Protein AF-A0A7X2PA00-F1 (afdb_monomer_lite)

InterPro domains:
  IPR043743 Family of unknown function DUF5688 [PF18941] (19-235)

Foldseek 3Di:
DQACQQPDPPPDPDDDDDPDDPPWPDVLVVVLVCLLVVNDDPVCLVVSLVVQLLQKAKWKAFCPNCVVVPVFFLWDDDARIIIFIWGWDDTDPGIDIDGHTCSSCVSSVHHSVRSLVSNLVSNCVNWNKDKAAVQVVVCVVVVPPPDGDPDQKIKIFTPVLQQGVSCVSRPCSLVVNCVVSVFKWKWADLWSRIIIIGDPPVPDQQVVSLVVSQVCCVPPNDSNGHHDSWMWIAGNVVRDIGTSVVVVVVVVVVVVVVVVVVVVVVVVVVVVVVVVVVVVPPDDDDD

Structure (mmCIF, N/CA/C/O backbone):
data_AF-A0A7X2PA00-F1
#
_entry.id   AF-A0A7X2PA00-F1
#
loop_
_atom_site.group_PDB
_atom_site.id
_atom_site.type_symbol
_atom_site.label_atom_id
_atom_site.label_alt_id
_atom_site.label_comp_id
_atom_site.label_asym_id
_atom_site.label_entity_id
_atom_site.label_seq_id
_atom_site.pdbx_PDB_ins_code
_atom_site.Cartn_x
_atom_site.Cartn_y
_atom_site.Cartn_z
_atom_site.occupancy
_atom_site.B_iso_or_equiv
_atom_site.auth_seq_id
_atom_site.auth_comp_id
_atom_site.auth_asym_id
_atom_site.auth_atom_id
_atom_site.pdbx_PDB_model_num
ATOM 1 N N . MET A 1 1 ? -15.717 11.787 -15.023 1.00 32.88 1 MET A N 1
ATOM 2 C CA . MET A 1 1 ? -14.560 12.499 -14.442 1.00 32.88 1 MET A CA 1
ATOM 3 C C . MET A 1 1 ? -13.357 11.603 -14.679 1.00 32.88 1 MET A C 1
ATOM 5 O O . MET A 1 1 ? -13.458 10.419 -14.410 1.00 32.88 1 MET A O 1
ATOM 9 N N . SER A 1 2 ? -12.325 12.093 -15.363 1.00 27.42 2 SER A N 1
ATOM 10 C CA . SER A 1 2 ? -11.179 11.286 -15.802 1.00 27.42 2 SER A CA 1
ATOM 11 C C . SER A 1 2 ? -10.179 11.122 -14.653 1.00 27.42 2 SER A C 1
ATOM 13 O O . SER A 1 2 ? -9.516 12.100 -14.313 1.00 27.42 2 SER A O 1
ATOM 15 N N . ASN A 1 3 ? -10.084 9.923 -14.069 1.00 34.34 3 ASN A N 1
ATOM 16 C CA . ASN A 1 3 ? -9.198 9.647 -12.934 1.00 34.34 3 ASN A CA 1
ATOM 17 C C . ASN A 1 3 ? -7.719 9.566 -13.356 1.00 34.34 3 ASN A C 1
ATOM 19 O O . ASN A 1 3 ? -7.334 8.873 -14.308 1.00 34.34 3 ASN A O 1
ATOM 23 N N . SER A 1 4 ? -6.906 10.311 -12.614 1.00 39.69 4 SER A N 1
ATOM 24 C CA . SER A 1 4 ? -5.464 10.540 -12.745 1.00 39.69 4 SER A CA 1
ATOM 25 C C . SER A 1 4 ? -4.580 9.366 -12.302 1.00 39.69 4 SER A C 1
ATOM 27 O O . SER A 1 4 ? -3.379 9.412 -12.546 1.00 39.69 4 SER A O 1
ATOM 29 N N . ASP A 1 5 ? -5.142 8.292 -11.745 1.00 44.56 5 ASP A N 1
ATOM 30 C CA . ASP A 1 5 ? -4.406 7.339 -10.887 1.00 44.56 5 ASP A CA 1
ATOM 31 C C . ASP A 1 5 ? -3.346 6.465 -11.583 1.00 44.56 5 ASP A C 1
ATOM 33 O O . ASP A 1 5 ? -2.412 5.987 -10.939 1.00 44.56 5 ASP A O 1
ATOM 37 N N . PHE A 1 6 ? -3.416 6.286 -12.909 1.00 40.59 6 PHE A N 1
ATOM 38 C CA . PHE A 1 6 ? -2.333 5.637 -13.674 1.00 40.59 6 PHE A CA 1
ATOM 39 C C . PHE A 1 6 ? -1.508 6.612 -14.521 1.00 40.59 6 PHE A C 1
ATOM 41 O O . PHE A 1 6 ? -0.504 6.197 -15.109 1.00 40.59 6 PHE A O 1
ATOM 48 N N . SER A 1 7 ? -1.880 7.896 -14.584 1.00 37.78 7 SER A N 1
ATOM 49 C CA . SER A 1 7 ? -0.999 8.901 -15.183 1.00 37.78 7 SER A CA 1
ATOM 50 C C . SER A 1 7 ? 0.136 9.216 -14.214 1.00 37.78 7 SER A C 1
ATOM 52 O O . SER A 1 7 ? -0.059 9.192 -13.006 1.00 37.78 7 SER A O 1
ATOM 54 N N . SER A 1 8 ? 1.333 9.403 -14.769 1.00 36.41 8 SER A N 1
ATOM 55 C CA . SER A 1 8 ? 2.587 9.742 -14.094 1.00 36.41 8 SER A CA 1
ATOM 56 C C . SER A 1 8 ? 2.407 10.425 -12.732 1.00 36.41 8 SER A C 1
ATOM 58 O O . SER A 1 8 ? 2.099 11.613 -12.678 1.00 36.41 8 SER A O 1
ATOM 60 N N . GLY A 1 9 ? 2.703 9.696 -11.651 1.00 32.59 9 GLY A N 1
ATOM 61 C CA . GLY A 1 9 ? 3.212 10.285 -10.413 1.00 32.59 9 GLY A CA 1
ATOM 62 C C . GLY A 1 9 ? 4.601 10.855 -10.689 1.00 32.59 9 GLY A C 1
ATOM 63 O O . GLY A 1 9 ? 5.619 10.275 -10.333 1.00 32.59 9 GLY A O 1
ATOM 64 N N . ALA A 1 10 ? 4.609 11.928 -11.460 1.00 35.66 10 ALA A N 1
ATOM 65 C CA . ALA A 1 10 ? 5.667 12.892 -11.635 1.00 35.66 10 ALA A CA 1
ATOM 66 C C . ALA A 1 10 ? 4.910 14.213 -11.636 1.00 35.66 10 ALA A C 1
ATOM 68 O O . ALA A 1 10 ? 3.909 14.322 -12.352 1.00 35.66 10 ALA A O 1
ATOM 69 N N . GLY A 1 11 ? 5.351 15.184 -10.834 1.00 34.34 11 GLY A N 1
ATOM 70 C CA . GLY A 1 11 ? 4.846 16.549 -10.920 1.00 34.34 11 GLY A CA 1
ATOM 71 C C . GLY A 1 11 ? 4.726 16.939 -12.391 1.00 34.34 11 GLY A C 1
ATOM 72 O O . GLY A 1 11 ? 5.715 17.004 -13.120 1.00 34.34 11 GLY A O 1
ATOM 73 N N . ALA A 1 12 ? 3.493 17.075 -12.872 1.00 34.88 12 ALA A N 1
ATOM 74 C CA . ALA A 1 12 ? 3.253 17.262 -14.286 1.00 34.88 12 ALA A CA 1
ATOM 75 C C . ALA A 1 12 ? 3.417 18.744 -14.619 1.00 34.88 12 ALA A C 1
ATOM 77 O O . ALA A 1 12 ? 2.472 19.522 -14.503 1.00 34.88 12 ALA A O 1
ATOM 78 N N . GLN A 1 13 ? 4.574 19.125 -15.155 1.00 30.12 13 GLN A N 1
ATOM 79 C CA . GLN A 1 13 ? 4.559 20.079 -16.260 1.00 30.12 13 GLN A CA 1
ATOM 80 C C . GLN A 1 13 ? 4.526 19.293 -17.571 1.00 30.12 13 GLN A C 1
ATOM 82 O O . GLN A 1 13 ? 5.481 18.646 -17.987 1.00 30.12 13 GLN A O 1
ATOM 87 N N . ARG A 1 14 ? 3.346 19.313 -18.198 1.00 33.97 14 ARG A N 1
ATOM 88 C CA . ARG A 1 14 ? 3.069 18.751 -19.524 1.00 33.97 14 ARG A CA 1
ATOM 89 C C . ARG A 1 14 ? 3.896 19.473 -20.594 1.00 33.97 14 ARG A C 1
ATOM 91 O O . ARG A 1 14 ? 3.891 20.698 -20.629 1.00 33.97 14 ARG A O 1
ATOM 98 N N . SER A 1 15 ? 4.401 18.753 -21.592 1.00 30.67 15 SER A N 1
ATOM 99 C CA . SER A 1 15 ? 3.846 18.795 -22.959 1.00 30.67 15 SER A CA 1
ATOM 100 C C . SER A 1 15 ? 4.691 18.003 -23.965 1.00 30.67 15 SER A C 1
ATOM 102 O O . SER A 1 15 ? 5.911 18.028 -23.948 1.00 30.67 15 SER A O 1
ATOM 104 N N . GLN A 1 16 ? 3.958 17.264 -24.800 1.00 30.80 16 GLN A N 1
ATOM 105 C CA . GLN A 1 16 ? 4.224 16.816 -26.170 1.00 30.80 16 GLN A CA 1
ATOM 106 C C . GLN A 1 16 ? 5.671 16.698 -26.680 1.00 30.80 16 GLN A C 1
ATOM 108 O O . GLN A 1 16 ? 6.371 17.682 -26.863 1.00 30.80 16 GLN A O 1
ATOM 113 N N . GLY A 1 17 ? 5.979 15.480 -27.136 1.00 39.91 17 GLY A N 1
ATOM 114 C CA . GLY A 1 17 ? 6.678 15.259 -28.399 1.00 39.91 17 GLY A CA 1
ATOM 115 C C . GLY A 1 17 ? 8.103 15.774 -28.463 1.00 39.91 17 GLY A C 1
ATOM 116 O O . GLY A 1 17 ? 8.364 16.722 -29.183 1.00 39.91 17 GLY A O 1
ATOM 117 N N . GLU A 1 18 ? 9.031 15.071 -27.826 1.00 32.72 18 GLU A N 1
ATOM 118 C CA . GLU A 1 18 ? 10.433 15.111 -28.226 1.00 32.72 18 GLU A CA 1
ATOM 119 C C . GLU A 1 18 ? 11.114 13.838 -27.712 1.00 32.72 18 GLU A C 1
ATOM 121 O O . GLU A 1 18 ? 11.231 13.616 -26.509 1.00 32.72 18 GLU A O 1
ATOM 126 N N . PHE A 1 19 ? 11.524 12.965 -28.639 1.00 48.44 19 PHE A N 1
ATOM 127 C CA . PHE A 1 19 ? 12.534 11.946 -28.358 1.00 48.44 19 PHE A CA 1
ATOM 128 C C . PHE A 1 19 ? 13.770 12.689 -27.840 1.00 48.44 19 PHE A C 1
ATOM 130 O O . PHE A 1 19 ? 14.445 13.367 -28.614 1.00 48.44 19 PHE A O 1
ATOM 137 N N . ARG A 1 20 ? 14.030 12.629 -26.532 1.00 38.28 20 ARG A N 1
ATOM 138 C CA . ARG A 1 20 ? 15.146 13.333 -25.895 1.00 38.28 20 ARG A CA 1
ATOM 139 C C . ARG A 1 20 ? 16.077 12.345 -25.198 1.00 38.28 20 ARG A C 1
ATOM 141 O O . ARG A 1 20 ? 15.702 11.698 -24.232 1.00 38.28 20 ARG A O 1
ATOM 148 N N . ASP A 1 21 ? 17.266 12.274 -25.792 1.00 37.72 21 ASP A N 1
ATOM 149 C CA . ASP A 1 21 ? 18.575 11.815 -25.312 1.00 37.72 21 ASP A CA 1
ATOM 150 C C . ASP A 1 21 ? 18.628 10.515 -24.474 1.00 37.72 21 ASP A C 1
ATOM 152 O O . ASP A 1 21 ? 18.510 10.514 -23.253 1.00 37.72 21 ASP A O 1
ATOM 156 N N . ASP A 1 22 ? 18.933 9.404 -25.156 1.00 47.94 22 ASP A N 1
ATOM 157 C CA . ASP A 1 22 ? 19.138 8.024 -24.663 1.00 47.94 22 ASP A CA 1
ATOM 158 C C . ASP A 1 22 ? 20.248 7.852 -23.592 1.00 47.94 22 ASP A C 1
ATOM 160 O O . ASP A 1 22 ? 20.608 6.726 -23.243 1.00 47.94 22 ASP A O 1
ATOM 164 N N . ARG A 1 23 ? 20.852 8.934 -23.090 1.00 47.00 23 ARG A N 1
ATOM 165 C CA . ARG A 1 23 ? 22.123 8.882 -22.350 1.00 47.00 23 ARG A CA 1
ATOM 166 C C . ARG A 1 23 ? 22.007 8.767 -20.829 1.00 47.00 23 ARG A C 1
ATOM 168 O O . ARG A 1 23 ? 23.042 8.548 -20.209 1.00 47.00 23 ARG A O 1
ATOM 175 N N . ASN A 1 24 ? 20.807 8.848 -20.242 1.00 51.44 24 ASN A N 1
ATOM 176 C CA . ASN A 1 24 ? 20.657 8.833 -18.776 1.00 51.44 24 ASN A CA 1
ATOM 177 C C . ASN A 1 24 ? 19.485 8.012 -18.205 1.00 51.44 24 ASN A C 1
ATOM 179 O O . ASN A 1 24 ? 19.298 7.977 -16.991 1.00 51.44 24 ASN A O 1
ATOM 183 N N . MET A 1 25 ? 18.712 7.293 -19.030 1.00 54.31 25 MET A N 1
ATOM 184 C CA . MET A 1 25 ? 17.787 6.298 -18.475 1.00 54.31 25 MET A CA 1
ATOM 185 C C . MET A 1 25 ? 18.576 5.099 -17.951 1.00 54.31 25 MET A C 1
ATOM 187 O O . MET A 1 25 ? 19.369 4.507 -18.685 1.00 54.31 25 MET A O 1
ATOM 191 N N . ASP A 1 26 ? 18.320 4.717 -16.696 1.00 70.19 26 ASP A N 1
ATOM 192 C CA . ASP A 1 26 ? 18.768 3.437 -16.149 1.00 70.19 26 ASP A CA 1
ATOM 193 C C . ASP A 1 26 ? 18.483 2.329 -17.175 1.00 70.19 26 ASP A C 1
ATOM 195 O O . ASP A 1 26 ? 17.349 2.186 -17.646 1.00 70.19 26 ASP A O 1
ATOM 199 N N . SER A 1 27 ? 19.530 1.578 -17.539 1.00 82.81 27 SER A N 1
ATOM 200 C CA . SER A 1 27 ? 19.526 0.549 -18.593 1.00 82.81 27 SER A CA 1
ATOM 201 C C . SER A 1 27 ? 18.300 -0.367 -18.560 1.00 82.81 27 SER A C 1
ATOM 203 O O . SER A 1 27 ? 17.810 -0.785 -19.608 1.00 82.81 27 SER A O 1
ATOM 205 N N . ILE A 1 28 ? 17.754 -0.609 -17.365 1.00 89.25 28 ILE A N 1
ATOM 206 C CA . ILE A 1 28 ? 16.580 -1.449 -17.168 1.00 89.25 28 ILE A CA 1
ATOM 207 C C . ILE A 1 28 ? 15.335 -0.932 -17.901 1.00 89.25 28 ILE A C 1
ATOM 209 O O . ILE A 1 28 ? 14.600 -1.732 -18.464 1.00 89.25 28 ILE A O 1
ATOM 213 N N . MET A 1 29 ? 15.080 0.381 -17.948 1.00 89.19 29 MET A N 1
ATOM 214 C CA . MET A 1 29 ? 13.868 0.911 -18.592 1.00 89.19 29 MET A CA 1
ATOM 215 C C . MET A 1 29 ? 13.894 0.677 -20.101 1.00 89.19 29 MET A C 1
ATOM 217 O O . MET A 1 29 ? 12.880 0.305 -20.695 1.00 89.19 29 MET A O 1
ATOM 221 N N . LYS A 1 30 ? 15.072 0.839 -20.712 1.00 88.38 30 LYS A N 1
ATOM 222 C CA . LYS A 1 30 ? 15.282 0.557 -22.132 1.00 88.38 30 LYS A CA 1
ATOM 223 C C . LYS A 1 30 ? 15.077 -0.925 -22.435 1.00 88.38 30 LYS A C 1
ATOM 225 O O . LYS A 1 30 ? 14.336 -1.265 -23.351 1.00 88.38 30 LYS A O 1
ATOM 230 N N . GLU A 1 31 ? 15.653 -1.802 -21.623 1.00 91.56 31 GLU A N 1
ATOM 231 C CA . GLU A 1 31 ? 15.508 -3.250 -21.786 1.00 91.56 31 GLU A CA 1
ATOM 232 C C . GLU A 1 31 ? 14.057 -3.714 -21.603 1.00 91.56 31 GLU A C 1
ATOM 234 O O . GLU A 1 31 ? 13.572 -4.540 -22.372 1.00 91.56 31 GLU A O 1
ATOM 239 N N . LEU A 1 32 ? 13.325 -3.161 -20.628 1.00 91.88 32 LEU A N 1
ATOM 240 C CA . LEU A 1 32 ? 11.898 -3.451 -20.446 1.00 91.88 32 LEU A CA 1
ATOM 241 C C . LEU A 1 32 ? 11.080 -3.045 -21.676 1.00 91.88 32 LEU A C 1
ATOM 243 O O . LEU A 1 32 ? 10.157 -3.760 -22.069 1.00 91.88 32 LEU A O 1
ATOM 247 N N . PHE A 1 33 ? 11.434 -1.925 -22.306 1.00 90.00 33 PHE A N 1
ATOM 248 C CA . PHE A 1 33 ? 10.798 -1.463 -23.534 1.00 90.00 33 PHE A CA 1
ATOM 249 C C . PHE A 1 33 ? 11.117 -2.368 -24.735 1.00 90.00 33 PHE A C 1
ATOM 251 O O . PHE A 1 33 ? 10.207 -2.738 -25.479 1.00 90.00 33 PHE A O 1
ATOM 258 N N . GLU A 1 34 ? 12.374 -2.789 -24.893 1.00 90.50 34 GLU A N 1
ATOM 259 C CA . GLU A 1 34 ? 12.797 -3.751 -25.922 1.00 90.50 34 GLU A CA 1
ATOM 260 C C . GLU A 1 34 ? 12.096 -5.111 -25.740 1.00 90.50 34 GLU A C 1
ATOM 262 O O . GLU A 1 34 ? 11.586 -5.689 -26.704 1.00 90.50 34 GLU A O 1
ATOM 267 N N . ILE A 1 35 ? 11.966 -5.599 -24.501 1.00 89.69 35 ILE A N 1
ATOM 268 C CA . ILE A 1 35 ? 11.215 -6.824 -24.180 1.00 89.69 35 ILE A CA 1
ATOM 269 C C . ILE A 1 35 ? 9.730 -6.661 -24.511 1.00 89.69 35 ILE A C 1
ATOM 271 O O . ILE A 1 35 ? 9.137 -7.551 -25.126 1.00 89.69 35 ILE A O 1
ATOM 275 N N . ALA A 1 36 ? 9.116 -5.531 -24.149 1.00 88.81 36 ALA A N 1
ATOM 276 C CA . ALA A 1 36 ? 7.708 -5.270 -24.445 1.00 88.81 36 ALA A CA 1
ATOM 277 C C . ALA A 1 36 ? 7.427 -5.311 -25.959 1.00 88.81 36 ALA A C 1
ATOM 279 O O . ALA A 1 36 ? 6.417 -5.883 -26.388 1.00 88.81 36 ALA A O 1
ATOM 280 N N . LYS A 1 37 ? 8.353 -4.781 -26.768 1.00 89.00 37 LYS A N 1
ATOM 281 C CA . LYS A 1 37 ? 8.303 -4.834 -28.237 1.00 89.00 37 LYS A CA 1
ATOM 282 C C . LYS A 1 37 ? 8.654 -6.199 -28.833 1.00 89.00 37 LYS A C 1
ATOM 284 O O . LYS A 1 37 ? 8.286 -6.469 -29.973 1.00 89.00 37 LYS A O 1
ATOM 289 N N . GLY A 1 38 ? 9.300 -7.080 -28.070 1.00 86.12 38 GLY A N 1
ATOM 290 C CA . GLY A 1 38 ? 9.804 -8.365 -28.562 1.00 86.12 38 GLY A CA 1
ATOM 291 C C . GLY A 1 38 ? 11.098 -8.239 -29.371 1.00 86.12 38 GLY A C 1
ATOM 292 O O . GLY A 1 38 ? 11.347 -9.059 -30.247 1.00 86.12 38 GLY A O 1
ATOM 293 N N . GLU A 1 39 ? 11.891 -7.202 -29.100 1.00 86.31 39 GLU A N 1
ATOM 294 C CA . GLU A 1 39 ? 13.160 -6.897 -29.776 1.00 86.31 39 GLU A CA 1
ATOM 295 C C . GLU A 1 39 ? 14.382 -7.463 -29.019 1.00 86.31 39 GLU A C 1
ATOM 297 O O . GLU A 1 39 ? 15.486 -7.498 -29.559 1.00 86.31 39 GLU A O 1
ATOM 302 N N . MET A 1 40 ? 14.191 -7.941 -27.784 1.00 80.00 40 MET A N 1
ATOM 303 C CA . MET A 1 40 ? 15.239 -8.501 -26.922 1.00 80.00 40 MET A CA 1
ATOM 304 C C . MET A 1 40 ? 15.454 -10.003 -27.167 1.00 80.00 40 MET A C 1
ATOM 306 O O . MET A 1 40 ? 14.513 -10.748 -27.435 1.00 80.00 40 MET A O 1
ATOM 310 N N . THR A 1 41 ? 16.693 -10.478 -27.019 1.00 75.12 41 THR A N 1
ATOM 311 C CA . THR A 1 41 ? 17.016 -11.911 -27.126 1.00 75.12 41 THR A CA 1
ATOM 312 C C . THR A 1 41 ? 16.581 -12.702 -25.889 1.00 75.12 41 THR A C 1
ATOM 314 O O . THR A 1 41 ? 16.865 -12.281 -24.772 1.00 75.12 41 THR A O 1
ATOM 317 N N . ASP A 1 42 ? 16.045 -13.914 -26.066 1.00 74.12 42 ASP A N 1
ATOM 318 C CA . ASP A 1 42 ? 15.549 -14.758 -24.960 1.00 74.12 42 ASP A CA 1
ATOM 319 C C . ASP A 1 42 ? 16.567 -15.031 -23.836 1.00 74.12 42 ASP A C 1
ATOM 321 O O . ASP A 1 42 ? 16.188 -15.197 -22.678 1.00 74.12 42 ASP A O 1
ATOM 325 N N . ARG A 1 43 ? 17.873 -15.061 -24.141 1.00 76.12 43 ARG A N 1
ATOM 326 C CA . ARG A 1 43 ? 18.919 -15.393 -23.154 1.00 76.12 43 ARG A CA 1
ATOM 327 C C . ARG A 1 43 ? 19.076 -14.357 -22.039 1.00 76.12 43 ARG A C 1
ATOM 329 O O . ARG A 1 43 ? 19.523 -14.732 -20.963 1.00 76.12 43 ARG A O 1
ATOM 336 N N . SER A 1 44 ? 18.741 -13.091 -22.283 1.00 81.75 44 SER A N 1
ATOM 337 C CA . SER A 1 44 ? 18.874 -12.008 -21.297 1.00 81.75 44 SER A CA 1
ATOM 338 C C . SER A 1 44 ? 17.605 -11.785 -20.469 1.00 81.75 44 SER A C 1
ATOM 340 O O . SER A 1 44 ? 17.655 -11.104 -19.446 1.00 81.75 44 SER A O 1
ATOM 342 N N . ILE A 1 45 ? 16.470 -12.371 -20.870 1.00 85.56 45 ILE A N 1
ATOM 343 C CA . ILE A 1 45 ? 15.158 -12.144 -20.245 1.00 85.56 45 ILE A CA 1
ATOM 344 C C . ILE A 1 45 ? 15.145 -12.477 -18.736 1.00 85.56 45 ILE A C 1
ATOM 346 O O . ILE A 1 45 ? 14.651 -11.645 -17.969 1.00 85.56 45 ILE A O 1
ATOM 350 N N . PRO A 1 46 ? 15.704 -13.612 -18.260 1.00 90.12 46 PRO A N 1
ATOM 351 C CA . PRO A 1 46 ? 15.710 -13.925 -16.826 1.00 90.12 46 PRO A CA 1
ATOM 352 C C . PRO A 1 46 ? 16.497 -12.916 -15.976 1.00 90.12 46 PRO A C 1
ATOM 354 O O . PRO A 1 46 ? 16.058 -12.542 -14.888 1.00 90.12 46 PRO A O 1
ATOM 357 N N . ASP A 1 47 ? 17.634 -12.431 -16.476 1.00 90.56 47 ASP A N 1
ATOM 358 C CA . ASP A 1 47 ? 18.465 -11.459 -15.758 1.00 90.56 47 ASP A CA 1
ATOM 359 C C . ASP A 1 47 ? 17.779 -10.092 -15.668 1.00 90.56 47 ASP A C 1
ATOM 361 O O . ASP A 1 47 ? 17.828 -9.427 -14.628 1.00 90.56 47 ASP A O 1
ATOM 365 N N . VAL A 1 48 ? 17.096 -9.681 -16.742 1.00 92.38 48 VAL A N 1
ATOM 366 C CA . VAL A 1 48 ? 16.290 -8.454 -16.756 1.00 92.38 48 VAL A CA 1
ATOM 367 C C . VAL A 1 48 ? 15.119 -8.564 -15.778 1.00 92.38 48 VAL A C 1
ATOM 369 O O . VAL A 1 48 ? 14.877 -7.620 -15.030 1.00 92.38 48 VAL A O 1
ATOM 372 N N . TYR A 1 49 ? 14.442 -9.716 -15.703 1.00 94.94 49 TYR A N 1
ATOM 373 C CA . TYR A 1 49 ? 13.373 -9.949 -14.724 1.00 94.94 49 TYR A CA 1
ATOM 374 C C . TYR A 1 49 ? 13.867 -9.771 -13.280 1.00 94.94 49 TYR A C 1
ATOM 376 O O . TYR A 1 49 ? 13.267 -9.027 -12.505 1.00 94.94 49 TYR A O 1
ATOM 384 N N . ASN A 1 50 ? 15.002 -10.378 -12.926 1.00 93.94 50 ASN A N 1
ATOM 385 C CA . ASN A 1 50 ? 15.570 -10.259 -11.580 1.00 93.94 50 ASN A CA 1
ATOM 386 C C . ASN A 1 50 ? 15.970 -8.813 -11.242 1.00 93.94 50 ASN A C 1
ATOM 388 O O . ASN A 1 50 ? 15.698 -8.330 -10.143 1.00 93.94 50 ASN A O 1
ATOM 392 N N . ARG A 1 51 ? 16.575 -8.081 -12.189 1.00 94.00 51 ARG A N 1
ATOM 393 C CA . ARG A 1 51 ? 16.893 -6.656 -11.989 1.00 94.00 51 ARG A CA 1
ATOM 394 C C . ARG A 1 51 ? 15.650 -5.776 -11.907 1.00 94.00 51 ARG A C 1
ATOM 396 O O . ARG A 1 51 ? 15.661 -4.808 -11.149 1.00 94.00 51 ARG A O 1
ATOM 403 N N . MET A 1 52 ? 14.597 -6.112 -12.650 1.00 95.44 52 MET A N 1
ATOM 404 C CA . MET A 1 52 ? 13.306 -5.436 -12.565 1.00 95.44 52 MET A CA 1
ATOM 405 C C . MET A 1 52 ? 12.739 -5.560 -11.149 1.00 95.44 52 MET A C 1
ATOM 407 O O . MET A 1 52 ? 12.373 -4.540 -10.574 1.00 95.44 52 MET A O 1
ATOM 411 N N . LEU A 1 53 ? 12.730 -6.765 -10.560 1.00 96.38 53 LEU A N 1
ATOM 412 C CA . LEU A 1 53 ? 12.231 -7.002 -9.197 1.00 96.38 53 LEU A CA 1
ATOM 413 C C . LEU A 1 53 ? 12.916 -6.115 -8.147 1.00 96.38 53 LEU A C 1
ATOM 415 O O . LEU A 1 53 ? 12.238 -5.572 -7.280 1.00 96.38 53 LEU A O 1
ATOM 419 N N . ASN A 1 54 ? 14.224 -5.867 -8.279 1.00 93.69 54 ASN A N 1
ATOM 420 C CA . ASN A 1 54 ? 14.970 -4.977 -7.373 1.00 93.69 54 ASN A CA 1
ATOM 421 C C . ASN A 1 54 ? 14.501 -3.512 -7.399 1.00 93.69 54 ASN A C 1
ATOM 423 O O . ASN A 1 54 ? 14.884 -2.704 -6.553 1.00 93.69 54 ASN A O 1
ATOM 427 N N . LYS A 1 55 ? 13.699 -3.152 -8.399 1.00 93.81 55 LYS A N 1
ATOM 428 C CA . LYS A 1 55 ? 13.204 -1.800 -8.656 1.00 93.81 55 LYS A CA 1
ATOM 429 C C . LYS A 1 55 ? 11.683 -1.718 -8.596 1.00 93.81 55 LYS A C 1
ATOM 431 O O . LYS A 1 55 ? 11.124 -0.656 -8.872 1.00 93.81 55 LYS A O 1
ATOM 436 N N . VAL A 1 56 ? 11.008 -2.814 -8.248 1.00 95.69 56 VAL A N 1
ATOM 437 C CA . VAL A 1 56 ? 9.558 -2.811 -8.085 1.00 95.69 56 VAL A CA 1
ATOM 438 C C . VAL A 1 56 ? 9.179 -2.069 -6.802 1.00 95.69 56 VAL A C 1
ATOM 440 O O . VAL A 1 56 ? 9.816 -2.201 -5.755 1.00 95.69 56 VAL A O 1
ATOM 443 N N . ARG A 1 57 ? 8.127 -1.264 -6.910 1.00 95.75 57 ARG A N 1
ATOM 444 C CA . ARG A 1 57 ? 7.372 -0.656 -5.817 1.00 95.75 57 ARG A CA 1
ATOM 445 C C . ARG A 1 57 ? 5.924 -1.108 -5.913 1.00 95.75 57 ARG A C 1
ATOM 447 O O . ARG A 1 57 ? 5.418 -1.366 -7.010 1.00 95.75 57 ARG A O 1
ATOM 454 N N . VAL A 1 58 ? 5.271 -1.167 -4.762 1.00 97.44 58 VAL A N 1
ATOM 455 C CA . VAL A 1 58 ? 3.832 -1.391 -4.666 1.00 97.44 58 VAL A CA 1
ATOM 456 C C . VAL A 1 58 ? 3.152 -0.032 -4.577 1.00 97.44 58 VAL A C 1
ATOM 458 O O . VAL A 1 58 ? 3.566 0.806 -3.786 1.00 97.44 58 VAL A O 1
ATOM 461 N N . GLN A 1 59 ? 2.128 0.189 -5.392 1.00 96.69 59 GLN A N 1
ATOM 462 C CA . GLN A 1 59 ? 1.284 1.375 -5.337 1.00 96.69 59 GLN A CA 1
ATOM 463 C C . GLN A 1 59 ? -0.143 0.943 -5.016 1.00 96.69 59 GLN A C 1
ATOM 465 O O . GLN A 1 59 ? -0.683 0.052 -5.670 1.00 96.69 59 GLN A O 1
ATOM 470 N N . MET A 1 60 ? -0.760 1.603 -4.043 1.00 97.25 60 MET A N 1
ATOM 471 C CA . MET A 1 60 ? -2.189 1.459 -3.789 1.00 97.25 60 MET A CA 1
ATOM 472 C C . MET A 1 60 ? -2.982 2.359 -4.731 1.00 97.25 60 MET A C 1
ATOM 474 O O . MET A 1 60 ? -2.615 3.515 -4.948 1.00 97.25 60 MET A O 1
ATOM 478 N N . VAL A 1 61 ? -4.063 1.824 -5.289 1.00 95.75 61 VAL A N 1
ATOM 479 C CA . VAL A 1 61 ? -5.016 2.557 -6.129 1.00 95.75 61 VAL A CA 1
ATOM 480 C C . VAL A 1 61 ? -6.445 2.244 -5.696 1.00 95.75 61 VAL A C 1
ATOM 482 O O . VAL A 1 61 ? -6.715 1.168 -5.156 1.00 95.75 61 VAL A O 1
ATOM 485 N N . THR A 1 62 ? -7.373 3.160 -5.969 1.00 94.19 62 THR A N 1
ATOM 486 C CA . THR A 1 62 ? -8.809 2.871 -5.871 1.00 94.19 62 THR A CA 1
ATOM 487 C C . THR A 1 62 ? -9.184 1.768 -6.852 1.00 94.19 62 THR A C 1
ATOM 489 O O . THR A 1 62 ? -8.683 1.726 -7.978 1.00 94.19 62 THR A O 1
ATOM 492 N N . ARG A 1 63 ? -10.094 0.876 -6.459 1.00 92.00 63 ARG A N 1
ATOM 493 C CA . ARG A 1 63 ? -10.687 -0.080 -7.400 1.00 92.00 63 ARG A CA 1
ATOM 494 C C . ARG A 1 63 ? -11.729 0.601 -8.283 1.00 92.00 63 ARG A C 1
ATOM 496 O O . ARG A 1 63 ? -11.782 0.349 -9.492 1.00 92.00 63 ARG A O 1
ATOM 503 N N . ASP A 1 64 ? -12.541 1.468 -7.680 1.00 87.44 64 ASP A N 1
ATOM 504 C CA . ASP A 1 64 ? -13.517 2.264 -8.415 1.00 87.44 64 ASP A CA 1
ATOM 505 C C . ASP A 1 64 ? -12.811 3.228 -9.380 1.00 87.44 64 ASP A C 1
ATOM 507 O O . ASP A 1 64 ? -11.771 3.803 -9.077 1.00 87.44 64 ASP A O 1
ATOM 511 N N . GLY A 1 65 ? -13.333 3.348 -10.596 1.00 83.56 65 GLY A N 1
ATOM 512 C CA . GLY A 1 65 ? -12.705 4.131 -11.665 1.00 83.56 65 GLY A CA 1
ATOM 513 C C . GLY A 1 65 ? -11.444 3.525 -12.306 1.00 83.56 65 GLY A C 1
ATOM 514 O O . GLY A 1 65 ? -10.994 4.055 -13.322 1.00 83.56 65 GLY A O 1
ATOM 515 N N . ASN A 1 66 ? -10.900 2.407 -11.800 1.00 89.19 66 ASN A N 1
ATOM 516 C CA . ASN A 1 66 ? -9.686 1.767 -12.337 1.00 89.19 66 ASN A CA 1
ATOM 517 C C . ASN A 1 66 ? -9.890 0.332 -12.864 1.00 89.19 66 ASN A C 1
ATOM 519 O O . ASN A 1 66 ? -8.933 -0.293 -13.323 1.00 89.19 66 ASN A O 1
ATOM 523 N N . ALA A 1 67 ? -11.122 -0.187 -12.863 1.00 90.56 67 ALA A N 1
ATOM 524 C CA . ALA A 1 67 ? -11.438 -1.573 -13.233 1.00 90.56 67 ALA A CA 1
ATOM 525 C C . ALA A 1 67 ? -10.869 -2.021 -14.598 1.00 90.56 67 ALA A C 1
ATOM 527 O O . ALA A 1 67 ? -10.293 -3.105 -14.694 1.00 90.56 67 ALA A O 1
ATOM 528 N N . GLU A 1 68 ? -10.978 -1.188 -15.640 1.00 92.19 68 GLU A N 1
ATOM 529 C CA . GLU A 1 68 ? -10.442 -1.508 -16.974 1.00 92.19 68 GLU A CA 1
ATOM 530 C C . GLU A 1 68 ? -8.917 -1.671 -16.953 1.00 92.19 68 GLU A C 1
ATOM 532 O O . GLU A 1 68 ? -8.381 -2.617 -17.525 1.00 92.19 68 GLU A O 1
ATOM 537 N N . ARG A 1 69 ? -8.209 -0.791 -16.236 1.00 91.75 69 ARG A N 1
ATOM 538 C CA . ARG A 1 69 ? -6.745 -0.834 -16.127 1.00 91.75 69 ARG A CA 1
ATOM 539 C C . ARG A 1 69 ? -6.267 -1.989 -15.257 1.00 91.75 69 ARG A C 1
ATOM 541 O O . ARG A 1 69 ? -5.256 -2.610 -15.577 1.00 91.75 69 ARG A O 1
ATOM 548 N N . LEU A 1 70 ? -7.000 -2.314 -14.191 1.00 96.50 70 LEU A N 1
ATOM 549 C CA . LEU A 1 70 ? -6.697 -3.456 -13.325 1.00 96.50 70 LEU A CA 1
ATOM 550 C C . LEU A 1 70 ? -6.737 -4.786 -14.094 1.00 96.50 70 LEU A C 1
ATOM 552 O O . LEU A 1 70 ? -5.937 -5.672 -13.809 1.00 96.50 70 LEU A O 1
ATOM 556 N N . ALA A 1 71 ? -7.568 -4.914 -15.133 1.00 96.00 71 ALA A N 1
ATOM 557 C CA . ALA A 1 71 ? -7.568 -6.098 -15.997 1.00 96.00 71 ALA A CA 1
ATOM 558 C C . ALA A 1 71 ? -6.252 -6.282 -16.791 1.00 96.00 71 ALA A C 1
ATOM 560 O O . ALA A 1 71 ? -5.906 -7.396 -17.200 1.00 96.00 71 ALA A O 1
ATOM 561 N N . GLU A 1 72 ? -5.488 -5.208 -16.999 1.00 96.81 72 GLU A N 1
ATOM 562 C CA . GLU A 1 72 ? -4.264 -5.210 -17.807 1.00 96.81 72 GLU A CA 1
ATOM 563 C C . GLU A 1 72 ? -2.977 -5.362 -16.989 1.00 96.81 72 GLU A C 1
ATOM 565 O O . GLU A 1 72 ? -1.912 -5.619 -17.563 1.00 96.81 72 GLU A O 1
ATOM 570 N N . VAL A 1 73 ? -3.053 -5.247 -15.662 1.00 97.88 73 VAL A N 1
ATOM 571 C CA . VAL A 1 73 ? -1.897 -5.299 -14.757 1.00 97.88 73 VAL A CA 1
ATOM 572 C C . VAL A 1 73 ? -2.048 -6.408 -13.708 1.00 97.88 73 VAL A C 1
ATOM 574 O O . VAL A 1 73 ? -3.167 -6.729 -13.298 1.00 97.88 73 VAL A O 1
ATOM 577 N N . PRO A 1 74 ? -0.944 -7.012 -13.232 1.00 98.00 74 PRO A N 1
ATOM 578 C CA . PRO A 1 74 ? -0.986 -7.823 -12.026 1.00 98.00 74 PRO A CA 1
ATOM 579 C C . PRO A 1 74 ? -1.390 -6.938 -10.842 1.00 98.00 74 PRO A C 1
ATOM 581 O O . PRO A 1 74 ? -0.792 -5.886 -10.620 1.00 98.00 74 PRO A O 1
ATOM 584 N N . HIS A 1 75 ? -2.384 -7.372 -10.071 1.00 98.12 75 HIS A N 1
ATOM 585 C CA . HIS A 1 75 ? -2.842 -6.651 -8.887 1.00 98.12 75 HIS A CA 1
ATOM 586 C C . HIS A 1 75 ? -3.274 -7.601 -7.767 1.00 98.12 75 HIS A C 1
ATOM 588 O O . HIS A 1 75 ? -3.543 -8.781 -8.013 1.00 98.12 75 HIS A O 1
ATOM 594 N N . ILE A 1 76 ? -3.304 -7.082 -6.542 1.00 97.31 76 ILE A N 1
ATOM 595 C CA . ILE A 1 76 ? -3.882 -7.738 -5.365 1.00 97.31 76 ILE A CA 1
ATOM 596 C C . ILE A 1 76 ? -5.088 -6.912 -4.941 1.00 97.31 76 ILE A C 1
ATOM 598 O O . ILE A 1 76 ? -4.948 -5.720 -4.678 1.00 97.31 76 ILE A O 1
ATOM 602 N N . ASP A 1 77 ? -6.254 -7.542 -4.887 1.00 96.38 77 ASP A N 1
ATOM 603 C CA . ASP A 1 77 ? -7.465 -6.901 -4.385 1.00 96.38 77 ASP A CA 1
ATOM 604 C C . ASP A 1 77 ? -7.385 -6.712 -2.869 1.00 96.38 77 ASP A C 1
ATOM 606 O O . ASP A 1 77 ? -6.984 -7.622 -2.141 1.00 96.38 77 ASP A O 1
ATOM 610 N N . MET A 1 78 ? -7.802 -5.539 -2.396 1.00 95.81 78 MET A N 1
ATOM 611 C CA . MET A 1 78 ? -7.840 -5.204 -0.977 1.00 95.81 78 MET A CA 1
ATOM 612 C C . MET A 1 78 ? -9.048 -4.305 -0.701 1.00 95.81 78 MET A C 1
ATOM 614 O O . MET A 1 78 ? -8.958 -3.085 -0.796 1.00 95.81 78 MET A O 1
ATOM 618 N N . LEU A 1 79 ? -10.187 -4.923 -0.372 1.00 95.75 79 LEU A N 1
ATOM 619 C CA . LEU A 1 79 ? -11.469 -4.235 -0.165 1.00 95.75 79 LEU A CA 1
ATOM 620 C C . LEU A 1 79 ? -11.846 -3.366 -1.390 1.00 95.75 79 LEU A C 1
ATOM 622 O O . LEU A 1 79 ? -11.979 -3.888 -2.499 1.00 95.75 79 LEU A O 1
ATOM 626 N N . ASP A 1 80 ? -12.018 -2.058 -1.206 1.00 95.50 80 ASP A N 1
ATOM 627 C CA . ASP A 1 80 ? -12.288 -1.052 -2.243 1.00 95.50 80 ASP A CA 1
ATOM 628 C C . ASP A 1 80 ? -11.023 -0.534 -2.955 1.00 95.50 80 ASP A C 1
ATOM 630 O O . ASP A 1 80 ? -11.110 0.318 -3.843 1.00 95.50 80 ASP A O 1
ATOM 634 N N . MET A 1 81 ? -9.852 -1.064 -2.607 1.00 96.19 81 MET A N 1
ATOM 635 C CA . MET A 1 81 ? -8.558 -0.730 -3.195 1.00 96.19 81 MET A CA 1
ATOM 636 C C . MET A 1 81 ? -7.945 -1.924 -3.935 1.00 96.19 81 MET A C 1
ATOM 638 O O . MET A 1 81 ? -8.388 -3.072 -3.832 1.00 96.19 81 MET A O 1
ATOM 642 N N . ALA A 1 82 ? -6.874 -1.652 -4.673 1.00 97.62 82 ALA A N 1
ATOM 643 C CA . ALA A 1 82 ? -5.997 -2.667 -5.229 1.00 97.62 82 ALA A CA 1
ATOM 644 C C . ALA A 1 82 ? -4.530 -2.240 -5.109 1.00 97.62 82 ALA A C 1
ATOM 646 O O . ALA A 1 82 ? -4.193 -1.066 -5.263 1.00 97.62 82 ALA A O 1
ATOM 647 N N . ALA A 1 83 ? -3.649 -3.206 -4.869 1.00 97.94 83 ALA A N 1
ATOM 648 C CA . ALA A 1 83 ? -2.209 -3.016 -4.934 1.00 97.94 83 ALA A CA 1
ATOM 649 C C . ALA A 1 83 ? -1.712 -3.363 -6.342 1.00 97.94 83 ALA A C 1
ATOM 651 O O . ALA A 1 83 ? -1.892 -4.493 -6.803 1.00 97.94 83 ALA A O 1
ATOM 652 N N . VAL A 1 84 ? -1.082 -2.407 -7.020 1.00 98.12 84 VAL A N 1
ATOM 653 C CA . VAL A 1 84 ? -0.451 -2.573 -8.338 1.00 98.12 84 VAL A CA 1
ATOM 654 C C . VAL A 1 84 ? 1.062 -2.409 -8.231 1.00 98.12 84 VAL A C 1
ATOM 656 O O . VAL A 1 84 ? 1.584 -1.905 -7.238 1.00 98.12 84 VAL A O 1
ATOM 659 N N . PHE A 1 85 ? 1.787 -2.830 -9.265 1.00 98.06 85 PHE A N 1
ATOM 660 C CA . PHE A 1 85 ? 3.248 -2.864 -9.243 1.00 98.06 85 PHE A CA 1
ATOM 661 C C . PHE A 1 85 ? 3.835 -1.929 -10.290 1.00 98.06 85 PHE A C 1
ATOM 663 O O . PHE A 1 85 ? 3.458 -1.968 -11.467 1.00 98.06 85 PHE A O 1
ATOM 670 N N . ARG A 1 86 ? 4.804 -1.116 -9.872 1.00 96.06 86 ARG A N 1
ATOM 671 C CA . ARG A 1 86 ? 5.540 -0.217 -10.759 1.00 96.06 86 ARG A CA 1
ATOM 672 C C . ARG A 1 86 ? 7.034 -0.438 -10.655 1.00 96.06 86 ARG A C 1
ATOM 674 O O . ARG A 1 86 ? 7.555 -0.646 -9.568 1.00 96.06 86 ARG A O 1
ATOM 681 N N . VAL A 1 87 ? 7.724 -0.345 -11.782 1.00 94.75 87 VAL A N 1
ATOM 682 C CA . VAL A 1 87 ? 9.186 -0.263 -11.821 1.00 94.75 87 VAL A CA 1
ATOM 683 C C . VAL A 1 87 ? 9.566 1.197 -11.697 1.00 94.75 87 VAL A C 1
ATOM 685 O O . VAL A 1 87 ? 9.054 2.025 -12.452 1.00 94.75 87 VAL A O 1
ATOM 688 N N . VAL A 1 88 ? 10.453 1.499 -10.757 1.00 91.31 88 VAL A N 1
ATOM 689 C CA . VAL A 1 88 ? 10.883 2.858 -10.443 1.00 91.31 88 VAL A CA 1
ATOM 690 C C . VAL A 1 88 ? 12.383 2.984 -10.663 1.00 91.31 88 VAL A C 1
ATOM 692 O O . VAL A 1 88 ? 13.167 2.171 -10.169 1.00 91.31 88 VAL A O 1
ATOM 695 N N . VAL A 1 89 ? 12.788 4.008 -11.410 1.00 88.25 89 VAL A N 1
ATOM 696 C CA . VAL A 1 89 ? 14.196 4.348 -11.620 1.00 88.25 89 VAL A CA 1
ATOM 697 C C . VAL A 1 89 ? 14.434 5.827 -11.335 1.00 88.25 89 VAL A C 1
ATOM 699 O O . VAL A 1 89 ? 13.570 6.654 -11.640 1.00 88.25 89 VAL A O 1
ATOM 702 N N . PRO A 1 90 ? 15.595 6.183 -10.763 1.00 81.69 90 PRO A N 1
ATOM 703 C CA . PRO A 1 90 ? 16.000 7.577 -10.698 1.00 81.69 90 PRO A CA 1
ATOM 704 C C . PRO A 1 90 ? 16.190 8.107 -12.125 1.00 81.69 90 PRO A C 1
ATOM 706 O O . PRO A 1 90 ? 16.803 7.439 -12.959 1.00 81.69 90 PRO A O 1
ATOM 709 N N . GLY A 1 91 ? 15.630 9.279 -12.403 1.00 74.38 91 GLY A N 1
ATOM 710 C CA . GLY A 1 91 ? 15.960 10.083 -13.576 1.00 74.38 91 GLY A CA 1
ATOM 711 C C . GLY A 1 91 ? 16.746 11.329 -13.170 1.00 74.38 91 GLY A C 1
ATOM 712 O O . GLY A 1 91 ? 17.040 11.530 -11.992 1.00 74.38 91 GLY A O 1
ATOM 713 N N . ASP A 1 92 ? 17.067 12.169 -14.150 1.00 68.81 92 ASP A N 1
ATOM 714 C CA . ASP A 1 92 ?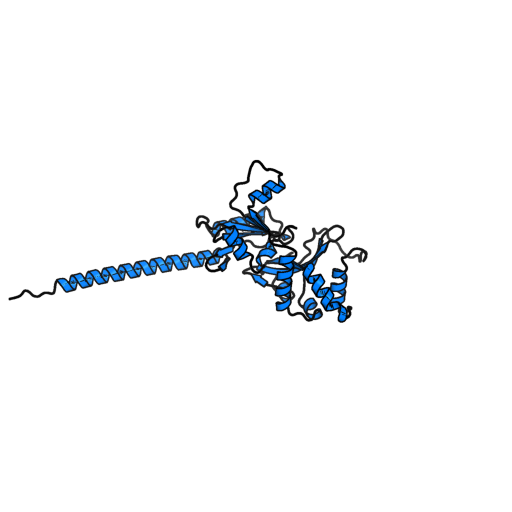 17.974 13.313 -13.968 1.00 68.81 92 ASP A CA 1
ATOM 715 C C . ASP A 1 92 ? 17.404 14.400 -13.055 1.00 68.81 92 ASP A C 1
ATOM 717 O O . ASP A 1 92 ? 18.104 14.924 -12.192 1.00 68.81 92 ASP A O 1
ATOM 721 N N . GLU A 1 93 ? 16.123 14.719 -13.236 1.00 72.06 93 GLU A N 1
ATOM 722 C CA . GLU A 1 93 ? 15.418 15.755 -12.467 1.00 72.06 93 GLU A CA 1
ATOM 723 C C . GLU A 1 93 ? 14.239 15.195 -11.664 1.00 72.06 93 GLU A C 1
ATOM 725 O O . GLU A 1 93 ? 13.742 15.838 -10.743 1.00 72.06 93 GLU A O 1
ATOM 730 N N . SER A 1 94 ? 13.765 13.996 -12.009 1.00 75.75 94 SER A N 1
ATOM 731 C CA . SER A 1 94 ? 12.637 13.357 -11.337 1.00 75.75 94 SER A CA 1
ATOM 732 C C . SER A 1 94 ? 12.709 11.841 -11.438 1.00 75.75 94 SER A C 1
ATOM 734 O O . SER A 1 94 ? 13.368 11.272 -12.309 1.00 75.75 94 SER A O 1
ATOM 736 N N . THR A 1 95 ? 12.006 11.176 -10.531 1.00 83.50 95 THR A N 1
ATOM 737 C CA . THR A 1 95 ? 11.830 9.730 -10.566 1.00 83.50 95 THR A CA 1
ATOM 738 C C . THR A 1 95 ? 10.937 9.331 -11.739 1.00 83.50 95 THR A C 1
ATOM 740 O O . THR A 1 95 ? 9.823 9.832 -11.886 1.00 83.50 95 THR A O 1
ATOM 743 N N . VAL A 1 96 ? 11.398 8.377 -12.550 1.00 87.69 96 VAL A N 1
ATOM 744 C CA . VAL A 1 96 ? 10.630 7.817 -13.666 1.00 87.69 96 VAL A CA 1
ATOM 745 C C . VAL A 1 96 ? 10.052 6.474 -13.245 1.00 87.69 96 VAL A C 1
ATOM 747 O O . VAL A 1 96 ? 10.726 5.649 -12.625 1.00 87.69 96 VAL A O 1
ATOM 750 N N . SER A 1 97 ? 8.793 6.227 -13.601 1.00 91.50 97 SER A N 1
ATOM 751 C CA . SER A 1 97 ? 8.136 4.962 -13.294 1.00 91.50 97 SER A CA 1
ATOM 752 C C . SER A 1 97 ? 7.296 4.432 -14.447 1.00 91.50 97 SER A C 1
ATOM 754 O O . SER A 1 97 ? 6.740 5.190 -15.242 1.00 91.50 97 SER A O 1
ATOM 756 N N . THR A 1 98 ? 7.162 3.108 -14.508 1.00 93.00 98 THR A N 1
ATOM 757 C CA . THR A 1 98 ? 6.247 2.426 -15.430 1.00 93.00 98 THR A CA 1
ATOM 758 C C . THR A 1 98 ? 5.477 1.330 -14.708 1.00 93.00 98 THR A C 1
ATOM 760 O O . THR A 1 98 ? 6.019 0.659 -13.831 1.00 93.00 98 THR A O 1
ATOM 763 N N . ALA A 1 99 ? 4.206 1.143 -15.065 1.00 95.88 99 ALA A N 1
ATOM 764 C CA . ALA A 1 99 ? 3.419 0.027 -14.555 1.00 95.88 99 ALA A CA 1
ATOM 765 C C . ALA A 1 99 ? 3.925 -1.293 -15.150 1.00 95.88 99 ALA A C 1
ATOM 767 O O . ALA A 1 99 ? 4.240 -1.373 -16.341 1.00 95.88 99 ALA A O 1
ATOM 768 N N . VAL A 1 100 ? 3.980 -2.337 -14.326 1.00 97.38 100 VAL A N 1
ATOM 769 C CA . VAL A 1 100 ? 4.165 -3.702 -14.819 1.00 97.38 100 VAL A CA 1
ATOM 770 C C . VAL A 1 100 ? 2.834 -4.158 -15.406 1.00 97.38 100 VAL A C 1
ATOM 772 O O . VAL A 1 100 ? 1.800 -4.022 -14.763 1.00 97.38 100 VAL A O 1
ATOM 775 N N . THR A 1 101 ? 2.838 -4.681 -16.631 1.00 97.56 101 THR A N 1
ATOM 776 C CA . THR A 1 101 ? 1.614 -5.119 -17.323 1.00 97.56 101 THR A CA 1
ATOM 777 C C . THR A 1 101 ? 1.590 -6.630 -17.506 1.00 97.56 101 THR A C 1
ATOM 779 O O . THR A 1 101 ? 2.633 -7.274 -17.633 1.00 97.56 101 THR A O 1
ATOM 782 N N . ASN A 1 102 ? 0.394 -7.208 -17.617 1.00 97.62 102 ASN A N 1
ATOM 783 C CA . ASN A 1 102 ? 0.207 -8.622 -17.948 1.00 97.62 102 ASN A CA 1
ATOM 784 C C . ASN A 1 102 ? 0.867 -8.974 -19.294 1.00 97.62 102 ASN A C 1
ATOM 786 O O . ASN A 1 102 ? 1.382 -10.076 -19.475 1.00 97.62 102 ASN A O 1
ATOM 790 N N . SER A 1 103 ? 0.896 -8.028 -20.237 1.00 95.69 103 SER A N 1
ATOM 791 C CA . SER A 1 103 ? 1.594 -8.171 -21.520 1.00 95.69 103 SER A CA 1
ATOM 792 C C . SER A 1 103 ? 3.107 -8.292 -21.362 1.00 95.69 103 SER A C 1
ATOM 794 O O . SER A 1 103 ? 3.707 -9.160 -21.994 1.00 95.69 103 SER A O 1
ATOM 796 N N . LEU A 1 104 ? 3.712 -7.476 -20.496 1.00 95.19 104 LEU A N 1
ATOM 797 C CA . LEU A 1 104 ? 5.135 -7.562 -20.175 1.00 95.19 104 LEU A CA 1
ATOM 798 C C . LEU A 1 104 ? 5.466 -8.890 -19.475 1.00 95.19 104 LEU A C 1
ATOM 800 O O . LEU A 1 104 ? 6.417 -9.564 -19.860 1.00 95.19 104 LEU A O 1
ATOM 804 N N . LEU A 1 105 ? 4.641 -9.328 -18.518 1.00 96.75 105 LEU A N 1
ATOM 805 C CA . LEU A 1 105 ? 4.840 -10.609 -17.826 1.00 96.75 105 LEU A CA 1
ATOM 806 C C . LEU A 1 105 ? 4.788 -11.821 -18.768 1.00 96.75 105 LEU A C 1
ATOM 808 O O . LEU A 1 105 ? 5.597 -12.739 -18.633 1.00 96.75 105 LEU A O 1
ATOM 812 N N . ARG A 1 106 ? 3.911 -11.801 -19.784 1.00 95.50 106 ARG A N 1
ATOM 813 C CA . ARG A 1 106 ? 3.890 -12.845 -20.825 1.00 95.50 106 ARG A CA 1
ATOM 814 C C . ARG A 1 106 ? 5.211 -12.933 -21.589 1.00 95.50 106 ARG A C 1
ATOM 816 O O . ARG A 1 106 ? 5.621 -14.035 -21.934 1.00 95.50 106 ARG A O 1
ATOM 823 N N . ARG A 1 107 ? 5.895 -11.806 -21.826 1.00 93.38 107 ARG A N 1
ATOM 824 C CA . ARG A 1 107 ? 7.228 -11.788 -22.461 1.00 93.38 107 ARG A CA 1
ATOM 825 C C . ARG A 1 107 ? 8.307 -12.365 -21.551 1.00 93.38 107 ARG A C 1
ATOM 827 O O . ARG A 1 107 ? 9.198 -13.046 -22.038 1.00 93.38 107 ARG A O 1
ATOM 834 N N . PHE A 1 108 ? 8.182 -12.158 -20.243 1.00 93.81 108 PHE A N 1
ATOM 835 C CA . PHE A 1 108 ? 9.032 -12.809 -19.246 1.00 93.81 108 PHE A CA 1
ATOM 836 C C . PHE A 1 108 ? 8.736 -14.303 -19.054 1.00 93.81 108 PHE A C 1
ATOM 838 O O . PHE A 1 108 ? 9.486 -14.975 -18.353 1.00 93.81 108 PHE A O 1
ATOM 845 N N . ASN A 1 109 ? 7.663 -14.834 -19.656 1.00 94.81 109 ASN A N 1
ATOM 846 C CA . ASN A 1 109 ? 7.144 -16.175 -19.382 1.00 94.81 109 ASN A CA 1
ATOM 847 C C . ASN A 1 109 ? 6.829 -16.390 -17.883 1.00 94.81 109 ASN A C 1
ATOM 849 O O . ASN A 1 109 ? 7.071 -17.458 -17.321 1.00 94.81 109 ASN A O 1
ATOM 853 N N . VAL A 1 110 ? 6.293 -15.350 -17.232 1.00 96.81 110 VAL A N 1
ATOM 854 C CA . VAL A 1 110 ? 5.917 -15.345 -15.812 1.00 96.81 110 VAL A CA 1
ATOM 855 C C . VAL A 1 110 ? 4.413 -15.111 -15.686 1.00 96.81 110 VAL A C 1
ATOM 857 O O . VAL A 1 110 ? 3.843 -14.229 -16.325 1.00 96.81 110 VAL A O 1
ATOM 860 N N . THR A 1 111 ? 3.746 -15.903 -14.848 1.00 97.75 111 THR A N 1
ATOM 861 C CA . THR A 1 111 ? 2.323 -15.710 -14.526 1.00 97.75 111 THR A CA 1
ATOM 862 C C . THR A 1 111 ? 2.134 -14.520 -13.577 1.00 97.75 111 THR A C 1
ATOM 864 O O . THR A 1 111 ? 2.984 -14.346 -12.697 1.00 97.75 111 THR A O 1
ATOM 867 N N . PRO A 1 112 ? 1.016 -13.773 -13.644 1.00 97.75 112 PRO A N 1
ATOM 868 C CA . PRO A 1 112 ? 0.702 -12.718 -12.677 1.00 97.75 112 PRO A CA 1
ATOM 869 C C . PRO A 1 112 ? 0.829 -13.168 -11.215 1.00 97.75 112 PRO A C 1
ATOM 871 O O . PRO A 1 112 ? 1.397 -12.448 -10.406 1.00 97.75 112 PRO A O 1
ATOM 874 N N . GLU A 1 113 ? 0.388 -14.381 -10.884 1.00 97.56 113 GLU A N 1
ATOM 875 C CA . GLU A 1 113 ? 0.425 -14.960 -9.533 1.00 97.56 113 GLU A CA 1
ATOM 876 C C . GLU A 1 113 ? 1.859 -15.058 -9.003 1.00 97.56 113 GLU A C 1
ATOM 878 O O . GLU A 1 113 ? 2.178 -14.516 -7.945 1.00 97.56 113 GLU A O 1
ATOM 883 N N . LYS A 1 114 ? 2.735 -15.710 -9.777 1.00 97.50 114 LYS A N 1
ATOM 884 C CA . LYS A 1 114 ? 4.165 -15.834 -9.474 1.00 97.50 114 LYS A CA 1
ATOM 885 C C . LYS A 1 114 ? 4.832 -14.465 -9.343 1.00 97.50 114 LYS A C 1
ATOM 887 O O . LYS A 1 114 ? 5.583 -14.251 -8.397 1.00 97.50 114 LYS A O 1
ATOM 892 N N . PHE A 1 115 ? 4.534 -13.545 -10.263 1.00 98.44 115 PHE A N 1
ATOM 893 C CA . PHE A 1 115 ? 5.087 -12.196 -10.216 1.00 98.44 115 PHE A CA 1
ATOM 894 C C . PHE A 1 115 ? 4.678 -11.458 -8.939 1.00 98.44 115 PHE A C 1
ATOM 896 O O . PHE A 1 115 ? 5.542 -10.877 -8.299 1.00 98.44 115 PHE A O 1
ATOM 903 N N . ARG A 1 116 ? 3.401 -11.508 -8.530 1.00 98.06 116 ARG A N 1
ATOM 904 C CA . ARG A 1 116 ? 2.935 -10.851 -7.294 1.00 98.06 116 ARG A CA 1
ATOM 905 C C . ARG A 1 116 ? 3.709 -11.340 -6.071 1.00 98.06 116 ARG A C 1
ATOM 907 O O . ARG A 1 116 ? 4.131 -10.524 -5.260 1.00 98.06 116 ARG A O 1
ATOM 914 N N . GLN A 1 117 ? 3.942 -12.649 -5.967 1.00 97.25 117 GLN A N 1
ATOM 915 C CA . GLN A 1 117 ? 4.726 -13.225 -4.874 1.00 97.25 117 GLN A CA 1
ATOM 916 C C . GLN A 1 117 ? 6.180 -12.726 -4.885 1.00 97.25 117 GLN A C 1
ATOM 918 O O . GLN A 1 117 ? 6.681 -12.274 -3.858 1.00 97.25 117 GLN A O 1
ATOM 923 N N . ASP A 1 118 ? 6.843 -12.777 -6.043 1.00 97.62 118 ASP A N 1
ATOM 924 C CA . ASP A 1 118 ? 8.236 -12.337 -6.180 1.00 97.62 118 ASP A CA 1
ATOM 925 C C . ASP A 1 118 ? 8.383 -10.831 -5.918 1.00 97.62 118 ASP A C 1
ATOM 927 O O . ASP A 1 118 ? 9.309 -10.394 -5.236 1.00 97.62 118 ASP A O 1
ATOM 931 N N . ALA A 1 119 ? 7.446 -10.040 -6.441 1.00 97.94 119 ALA A N 1
ATOM 932 C CA . ALA A 1 119 ? 7.422 -8.593 -6.325 1.00 97.94 119 ALA A CA 1
ATOM 933 C C . ALA A 1 119 ? 7.203 -8.128 -4.886 1.00 97.94 119 ALA A C 1
ATOM 935 O O . ALA A 1 119 ? 7.867 -7.185 -4.474 1.00 97.94 119 ALA A O 1
ATOM 936 N N . LEU A 1 120 ? 6.322 -8.777 -4.116 1.00 97.31 120 LEU A N 1
ATOM 937 C CA . LEU A 1 120 ? 6.125 -8.439 -2.704 1.00 97.31 120 LEU A CA 1
ATOM 938 C C . LEU A 1 120 ? 7.381 -8.715 -1.872 1.00 97.31 120 LEU A C 1
ATOM 940 O O . LEU A 1 120 ? 7.812 -7.840 -1.129 1.00 97.31 120 LEU A O 1
ATOM 944 N N . LEU A 1 121 ? 8.009 -9.883 -2.050 1.00 96.06 121 LEU A N 1
ATOM 945 C CA . LEU A 1 121 ? 9.249 -10.227 -1.342 1.00 96.06 121 LEU A CA 1
ATOM 946 C C . LEU A 1 121 ? 10.385 -9.253 -1.685 1.00 96.06 121 LEU A C 1
ATOM 948 O O . LEU A 1 121 ? 11.130 -8.807 -0.808 1.00 96.06 121 LEU A O 1
ATOM 952 N N . ALA A 1 122 ? 10.511 -8.899 -2.967 1.00 96.06 122 ALA A N 1
ATOM 953 C CA . ALA A 1 122 ? 11.494 -7.925 -3.415 1.00 96.06 122 ALA A CA 1
ATOM 954 C C . ALA A 1 122 ? 11.174 -6.512 -2.901 1.00 96.06 122 ALA A C 1
ATOM 956 O O . ALA A 1 122 ? 12.082 -5.810 -2.462 1.00 96.06 122 ALA A O 1
ATOM 957 N N . ALA A 1 123 ? 9.910 -6.086 -2.924 1.00 95.06 123 ALA A N 1
ATOM 958 C CA . ALA A 1 123 ? 9.498 -4.771 -2.444 1.00 95.06 123 ALA A CA 1
ATOM 959 C C . ALA A 1 123 ? 9.752 -4.618 -0.941 1.00 95.06 123 ALA A C 1
ATOM 961 O O . ALA A 1 123 ? 10.354 -3.627 -0.547 1.00 95.06 123 ALA A O 1
ATOM 962 N N . GLU A 1 124 ? 9.396 -5.617 -0.132 1.00 93.88 124 GLU A N 1
ATOM 963 C CA . GLU A 1 124 ? 9.647 -5.647 1.314 1.00 93.88 124 GLU A CA 1
ATOM 964 C C . GLU A 1 124 ? 11.148 -5.608 1.639 1.00 93.88 124 GLU A C 1
ATOM 966 O O . GLU A 1 124 ? 11.579 -4.867 2.518 1.00 93.88 124 GLU A O 1
ATOM 971 N N . THR A 1 125 ? 11.967 -6.342 0.879 1.00 94.44 125 THR A N 1
ATOM 972 C CA . THR A 1 125 ? 13.427 -6.349 1.068 1.00 94.44 125 THR A CA 1
ATOM 973 C C . THR A 1 125 ? 14.060 -5.008 0.693 1.00 94.44 125 THR A C 1
ATOM 975 O O . THR A 1 125 ? 14.918 -4.495 1.409 1.00 94.44 125 THR A O 1
ATOM 978 N N . ASN A 1 126 ? 13.662 -4.439 -0.447 1.00 92.69 126 ASN A N 1
ATOM 979 C CA . ASN A 1 126 ? 14.288 -3.235 -0.997 1.00 92.69 126 ASN A CA 1
ATOM 980 C C . ASN A 1 126 ? 13.711 -1.941 -0.404 1.00 92.69 126 ASN A C 1
ATOM 982 O O . ASN A 1 126 ? 14.383 -0.913 -0.413 1.00 92.69 126 ASN A O 1
ATOM 986 N N . ASN A 1 127 ? 12.476 -1.992 0.099 1.00 92.19 127 ASN A N 1
ATOM 987 C CA . ASN A 1 127 ? 11.720 -0.877 0.671 1.00 92.19 127 ASN A CA 1
ATOM 988 C C . ASN A 1 127 ? 10.984 -1.375 1.909 1.00 92.19 127 ASN A C 1
ATOM 990 O O . ASN A 1 127 ? 9.759 -1.549 1.875 1.00 92.19 127 ASN A O 1
ATOM 994 N N . PRO A 1 128 ? 11.735 -1.647 2.987 1.00 94.69 128 PRO A N 1
ATOM 995 C CA . PRO A 1 128 ? 11.157 -2.176 4.203 1.00 94.69 128 PRO A CA 1
ATOM 996 C C . PRO A 1 128 ? 10.147 -1.191 4.776 1.00 94.69 128 PRO A C 1
ATOM 998 O O . PRO A 1 128 ? 10.316 0.033 4.695 1.00 94.69 128 PRO A O 1
ATOM 1001 N N . VAL A 1 129 ? 9.104 -1.754 5.377 1.00 95.19 129 VAL A N 1
ATOM 1002 C CA . VAL A 1 129 ? 8.101 -0.976 6.090 1.00 95.19 129 VAL A CA 1
ATOM 1003 C C . VAL A 1 129 ? 8.752 -0.210 7.244 1.00 95.19 129 VAL A C 1
ATOM 1005 O O . VAL A 1 129 ? 9.577 -0.731 7.999 1.00 95.19 129 VAL A O 1
ATOM 1008 N N . ARG A 1 130 ? 8.352 1.048 7.401 1.00 94.94 130 ARG A N 1
ATOM 1009 C CA . ARG A 1 130 ? 8.564 1.839 8.609 1.00 94.94 130 ARG A CA 1
ATOM 1010 C C . ARG A 1 130 ? 7.242 1.944 9.341 1.00 94.94 130 ARG A C 1
ATOM 1012 O O . ARG A 1 130 ? 6.259 2.351 8.740 1.00 94.94 130 ARG A O 1
ATOM 1019 N N . ILE A 1 131 ? 7.245 1.571 10.617 1.00 95.88 131 ILE A N 1
ATOM 1020 C CA . ILE A 1 131 ? 6.104 1.722 11.526 1.00 95.88 131 ILE A CA 1
ATOM 1021 C C . ILE A 1 131 ? 6.644 2.382 12.787 1.00 95.88 131 ILE A C 1
ATOM 1023 O O . ILE A 1 131 ? 7.415 1.747 13.520 1.00 95.88 131 ILE A O 1
ATOM 1027 N N . GLU A 1 132 ? 6.312 3.652 12.981 1.00 93.94 132 GLU A N 1
ATOM 1028 C CA . GLU A 1 132 ? 6.903 4.531 13.994 1.00 93.94 132 GLU A CA 1
ATOM 1029 C C . GLU A 1 132 ? 5.836 5.487 14.539 1.00 93.94 132 GLU A C 1
ATOM 1031 O O . GLU A 1 132 ? 4.973 5.934 13.790 1.00 93.94 132 GLU A O 1
ATOM 1036 N N . GLY A 1 133 ? 5.879 5.814 15.834 1.00 93.25 133 GLY A N 1
ATOM 1037 C CA . GLY A 1 133 ? 4.965 6.808 16.409 1.00 93.25 133 GLY A CA 1
ATOM 1038 C C . GLY A 1 133 ? 5.084 8.144 15.674 1.00 93.25 133 GLY A C 1
ATOM 1039 O O . GLY A 1 133 ? 6.198 8.625 15.454 1.00 93.25 133 GLY A O 1
ATOM 1040 N N . LEU A 1 134 ? 3.952 8.740 15.292 1.00 89.88 134 LEU A N 1
ATOM 1041 C CA . LEU A 1 134 ? 3.921 9.952 14.471 1.00 89.88 134 LEU A CA 1
ATOM 1042 C C . LEU A 1 134 ? 4.675 11.103 15.144 1.00 89.88 134 LEU A C 1
ATOM 1044 O O . LEU A 1 134 ? 5.393 11.839 14.472 1.00 89.88 134 LEU A O 1
ATOM 1048 N N . GLY A 1 135 ? 4.595 11.204 16.473 1.00 87.06 135 GLY A N 1
ATOM 1049 C CA . GLY A 1 135 ? 5.337 12.214 17.221 1.00 87.06 135 GLY A CA 1
ATOM 1050 C C . GLY A 1 135 ? 6.852 12.138 17.013 1.00 87.06 135 GLY A C 1
ATOM 1051 O O . GLY A 1 135 ? 7.485 13.166 16.796 1.00 87.06 135 GLY A O 1
ATOM 1052 N N . ASN A 1 136 ? 7.427 10.932 16.944 1.00 86.00 136 ASN A N 1
ATOM 1053 C CA . ASN A 1 136 ? 8.858 10.749 16.671 1.00 86.00 136 ASN A CA 1
ATOM 1054 C C . ASN A 1 136 ? 9.230 11.192 15.250 1.00 86.00 136 ASN A C 1
ATOM 1056 O O . ASN A 1 136 ? 10.299 11.767 15.039 1.00 86.00 136 ASN A O 1
ATOM 1060 N N . VAL A 1 137 ? 8.350 10.934 14.277 1.00 85.81 137 VAL A N 1
ATOM 1061 C CA . VAL A 1 137 ? 8.549 11.363 12.886 1.00 85.81 137 VAL A CA 1
ATOM 1062 C C . VAL A 1 137 ? 8.561 12.891 12.803 1.00 85.81 137 VAL A C 1
ATOM 1064 O O . VAL A 1 137 ? 9.471 13.460 12.202 1.00 85.81 137 VAL A O 1
ATOM 1067 N N . LEU A 1 138 ? 7.601 13.557 13.450 1.00 83.50 138 LEU A N 1
ATOM 1068 C CA . LEU A 1 138 ? 7.486 15.018 13.453 1.00 83.50 138 LEU A CA 1
ATOM 1069 C C . LEU A 1 138 ? 8.634 15.696 14.213 1.00 83.50 138 LEU A C 1
ATOM 1071 O O . LEU A 1 138 ? 9.242 16.631 13.693 1.00 83.50 138 LEU A O 1
ATOM 1075 N N . SER A 1 139 ? 9.002 15.190 15.393 1.00 81.38 139 SER A N 1
ATOM 1076 C CA . SER A 1 139 ? 10.139 15.706 16.170 1.00 81.38 139 SER A CA 1
ATOM 1077 C C . SER A 1 139 ? 11.453 15.649 15.383 1.00 81.38 139 SER A C 1
ATOM 1079 O O . SER A 1 139 ? 12.236 16.602 15.421 1.00 81.38 139 SER A O 1
ATOM 1081 N N . GLY A 1 140 ? 11.675 14.574 14.615 1.00 78.50 140 GLY A N 1
ATOM 1082 C CA . GLY A 1 140 ? 12.848 14.432 13.749 1.00 78.50 140 GLY A CA 1
ATOM 1083 C C . GLY A 1 140 ? 12.882 15.417 12.574 1.00 78.50 140 GLY A C 1
ATOM 1084 O O . GLY A 1 140 ? 13.963 15.827 12.159 1.00 78.50 140 GLY A O 1
ATOM 1085 N N . LEU A 1 141 ? 11.721 15.832 12.055 1.00 76.50 141 LEU A N 1
ATOM 1086 C CA . LEU A 1 141 ? 11.630 16.842 10.993 1.00 76.50 141 LEU A CA 1
ATOM 1087 C C . LEU A 1 141 ? 11.876 18.260 11.524 1.00 76.50 141 LEU A C 1
ATOM 1089 O O . LEU A 1 141 ? 12.514 19.070 10.852 1.00 76.50 141 LEU A O 1
ATOM 1093 N N . GLU A 1 142 ? 11.399 18.559 12.733 1.00 76.12 142 GLU A N 1
ATOM 1094 C CA . GLU A 1 142 ? 11.507 19.893 13.335 1.00 76.12 142 GLU A CA 1
ATOM 1095 C C . GLU A 1 142 ? 12.797 20.110 14.150 1.00 76.12 142 GLU A C 1
ATOM 1097 O O . GLU A 1 142 ? 13.006 21.206 14.670 1.00 76.12 142 GLU A O 1
ATOM 1102 N N . ASN A 1 143 ? 13.672 19.099 14.263 1.00 73.88 143 ASN A N 1
ATOM 1103 C CA . ASN A 1 143 ? 14.819 19.078 15.188 1.00 73.88 143 ASN A CA 1
ATOM 1104 C C . ASN A 1 143 ? 14.421 19.453 16.631 1.00 73.88 143 ASN A C 1
ATOM 1106 O O . ASN A 1 143 ? 15.157 20.141 17.341 1.00 73.88 143 ASN A O 1
ATOM 1110 N N . ARG A 1 144 ? 13.225 19.031 17.055 1.00 68.44 144 ARG A N 1
ATOM 1111 C CA . ARG A 1 144 ? 12.698 19.262 18.403 1.00 68.44 144 ARG A CA 1
ATOM 1112 C C . ARG A 1 144 ? 12.923 18.023 19.256 1.00 68.44 144 ARG A C 1
ATOM 1114 O O . ARG A 1 144 ? 12.099 17.116 19.256 1.00 68.44 144 ARG A O 1
ATOM 1121 N N . GLU A 1 145 ? 14.042 17.991 19.973 1.00 62.28 145 GLU A N 1
ATOM 1122 C CA . GLU A 1 145 ? 14.358 16.890 20.896 1.00 62.28 145 GLU A CA 1
ATOM 1123 C C . GLU A 1 145 ? 13.672 17.045 22.270 1.00 62.28 145 GLU A C 1
ATOM 1125 O O . GLU A 1 145 ? 13.442 16.048 22.948 1.00 62.28 145 GLU A O 1
ATOM 1130 N N . ASP A 1 146 ? 13.287 18.270 22.653 1.00 64.31 146 ASP A N 1
ATOM 1131 C CA . ASP A 1 146 ? 12.865 18.598 24.028 1.00 64.31 146 ASP A CA 1
ATOM 1132 C C . ASP A 1 146 ? 11.339 18.694 24.252 1.00 64.31 146 ASP A C 1
ATOM 1134 O O . ASP A 1 146 ? 10.909 18.924 25.382 1.00 64.31 146 ASP A O 1
ATOM 1138 N N . ASP A 1 147 ? 10.510 18.523 23.215 1.00 67.00 147 ASP A N 1
ATOM 1139 C CA . ASP A 1 147 ? 9.040 18.590 23.322 1.00 67.00 147 ASP A CA 1
ATOM 1140 C C . ASP A 1 147 ? 8.388 17.484 22.471 1.00 67.00 147 ASP A C 1
ATOM 1142 O O . ASP A 1 147 ? 8.116 17.688 21.282 1.00 67.00 147 ASP A O 1
ATOM 1146 N N . PRO A 1 148 ? 8.246 16.261 23.016 1.00 65.00 148 PRO A N 1
ATOM 1147 C CA . PRO A 1 148 ? 7.682 15.148 22.272 1.00 65.00 148 PRO A CA 1
ATOM 1148 C C . PRO A 1 148 ? 6.200 15.399 21.983 1.00 65.00 148 PRO A C 1
ATOM 1150 O O . 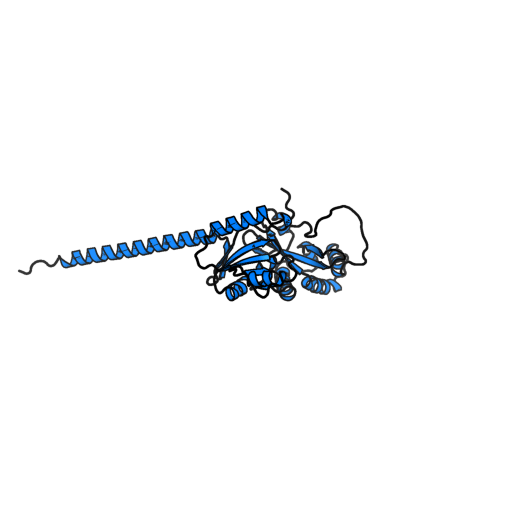PRO A 1 148 ? 5.398 15.607 22.892 1.00 65.00 148 PRO A O 1
ATOM 1153 N N . TYR A 1 149 ? 5.828 15.319 20.705 1.00 72.00 149 TYR A N 1
ATOM 1154 C CA . TYR A 1 149 ? 4.429 15.295 20.293 1.00 72.00 149 TYR A CA 1
ATOM 1155 C C . TYR A 1 149 ? 3.748 14.049 20.874 1.00 72.00 149 TYR A C 1
ATOM 1157 O O . TYR A 1 149 ? 3.984 12.931 20.410 1.00 72.00 149 TYR A O 1
ATOM 1165 N N . ASP A 1 150 ? 2.894 14.243 21.878 1.00 80.69 150 ASP A N 1
ATOM 1166 C CA . ASP A 1 150 ? 2.058 13.178 22.427 1.00 80.69 150 ASP A CA 1
ATOM 1167 C C . ASP A 1 150 ? 0.902 12.905 21.458 1.00 80.69 150 ASP A C 1
ATOM 1169 O O . ASP A 1 150 ? -0.088 13.639 21.397 1.00 80.69 150 ASP A O 1
ATOM 1173 N N . SER A 1 151 ? 1.081 11.895 20.610 1.00 86.25 151 SER A N 1
ATOM 1174 C CA . SER A 1 151 ? 0.094 11.487 19.618 1.00 86.25 151 SER A CA 1
ATOM 1175 C C . SER A 1 151 ? -0.070 9.971 19.641 1.00 86.25 151 SER A C 1
ATOM 1177 O O . SER A 1 151 ? 0.930 9.257 19.531 1.00 86.25 151 SER A O 1
ATOM 1179 N N . PRO A 1 152 ? -1.314 9.459 19.708 1.00 89.94 152 PRO A N 1
ATOM 1180 C CA . PRO A 1 152 ? -1.576 8.028 19.592 1.00 89.94 152 PRO A CA 1
ATOM 1181 C C . PRO A 1 152 ? -1.426 7.521 18.149 1.00 89.94 152 PRO A C 1
ATOM 1183 O O . PRO A 1 152 ? -1.509 6.318 17.914 1.00 89.94 152 PRO A O 1
ATOM 1186 N N . LEU A 1 153 ? -1.231 8.417 17.174 1.00 93.94 153 LEU A N 1
ATOM 1187 C CA . LEU A 1 153 ? -1.078 8.046 15.775 1.00 93.94 153 LEU A CA 1
ATOM 1188 C C . LEU A 1 153 ? 0.294 7.427 15.520 1.00 93.94 153 LEU A C 1
ATOM 1190 O O . LEU A 1 153 ? 1.332 7.908 15.978 1.00 93.94 153 LEU A O 1
ATOM 1194 N N . VAL A 1 154 ? 0.292 6.383 14.706 1.00 96.69 154 VAL A N 1
ATOM 1195 C CA . VAL A 1 154 ? 1.482 5.681 14.246 1.00 96.69 154 VAL A CA 1
ATOM 1196 C C . VAL A 1 154 ? 1.569 5.839 12.735 1.00 96.69 154 VAL A C 1
ATOM 1198 O O . VAL A 1 154 ? 0.632 5.534 12.005 1.00 96.69 154 VAL A O 1
ATOM 1201 N N . PHE A 1 155 ? 2.705 6.325 12.256 1.00 96.19 155 PHE A N 1
ATOM 1202 C CA . PHE A 1 155 ? 3.017 6.400 10.838 1.00 96.19 155 PHE A CA 1
ATOM 1203 C C . PHE A 1 155 ? 3.353 5.009 10.297 1.00 96.19 155 PHE A C 1
ATOM 1205 O O . PHE A 1 155 ? 4.160 4.296 10.901 1.00 96.19 155 PHE A O 1
ATOM 1212 N N . ALA A 1 156 ? 2.806 4.666 9.129 1.00 97.69 156 ALA A N 1
ATOM 1213 C CA . ALA A 1 156 ? 3.225 3.519 8.337 1.00 97.69 156 ALA A CA 1
ATOM 1214 C C . ALA A 1 156 ? 3.476 3.893 6.866 1.00 97.69 156 ALA A C 1
ATOM 1216 O O . ALA A 1 156 ? 2.625 4.461 6.182 1.00 97.69 156 ALA A O 1
ATOM 1217 N N . GLY A 1 157 ? 4.656 3.530 6.362 1.00 96.25 157 GLY A N 1
ATOM 1218 C CA . GLY A 1 157 ? 5.064 3.808 4.986 1.00 96.25 157 GLY A CA 1
ATOM 1219 C C . GLY A 1 157 ? 6.476 3.315 4.682 1.00 96.25 157 GLY A C 1
ATOM 1220 O O . GLY A 1 157 ? 7.003 2.438 5.367 1.00 96.25 157 GLY A O 1
ATOM 1221 N N . THR A 1 158 ? 7.117 3.891 3.666 1.00 93.75 158 THR A N 1
ATOM 1222 C CA . THR A 1 158 ? 8.514 3.602 3.295 1.00 93.75 158 THR A CA 1
ATOM 1223 C C . THR A 1 158 ? 9.428 4.784 3.618 1.00 93.75 158 THR A C 1
ATOM 1225 O O . THR A 1 158 ? 8.986 5.891 3.927 1.00 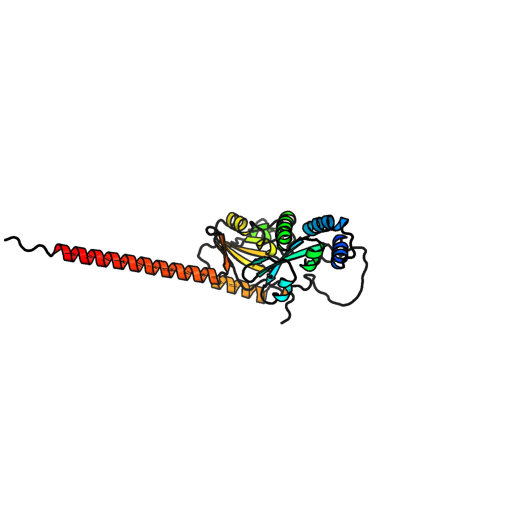93.75 158 THR A O 1
ATOM 1228 N N . ARG A 1 159 ? 10.747 4.565 3.573 1.00 88.50 159 ARG A N 1
ATOM 1229 C CA . ARG A 1 159 ? 11.740 5.616 3.860 1.00 88.50 159 ARG A CA 1
ATOM 1230 C C . ARG A 1 159 ? 11.761 6.736 2.816 1.00 88.50 159 ARG A C 1
ATOM 1232 O O . ARG A 1 159 ? 12.003 7.879 3.181 1.00 88.50 159 ARG A O 1
ATOM 1239 N N . ASP A 1 160 ? 11.558 6.399 1.547 1.00 86.12 160 ASP A N 1
ATOM 1240 C CA . ASP A 1 160 ? 11.558 7.346 0.426 1.00 86.12 160 ASP A CA 1
ATOM 1241 C C . ASP A 1 160 ? 10.222 8.089 0.267 1.00 86.12 160 ASP A C 1
ATOM 1243 O O . ASP A 1 160 ? 10.121 8.953 -0.599 1.00 86.12 160 ASP A O 1
ATOM 1247 N N . GLN A 1 161 ? 9.220 7.759 1.100 1.00 84.56 161 GLN A N 1
ATOM 1248 C CA . GLN A 1 161 ? 7.869 8.331 1.084 1.00 84.56 161 GLN A CA 1
ATOM 1249 C C . GLN A 1 161 ? 7.209 8.268 -0.301 1.00 84.56 161 GLN A C 1
ATOM 1251 O O . GLN A 1 161 ? 6.311 9.042 -0.609 1.00 84.56 161 GLN A O 1
ATOM 1256 N N . MET A 1 162 ? 7.625 7.341 -1.167 1.00 89.31 162 MET A N 1
ATOM 1257 C CA . MET A 1 162 ? 7.053 7.172 -2.499 1.00 89.31 162 MET A CA 1
ATOM 1258 C C . MET A 1 162 ? 6.166 5.932 -2.517 1.00 89.31 162 MET A C 1
ATOM 1260 O O . MET A 1 162 ? 6.656 4.809 -2.430 1.00 89.31 162 MET A O 1
ATOM 1264 N N . TRP A 1 163 ? 4.854 6.144 -2.645 1.00 93.50 163 TRP A N 1
ATOM 1265 C CA . TRP A 1 163 ? 3.842 5.083 -2.590 1.00 93.50 163 TRP A CA 1
ATOM 1266 C C . TRP A 1 163 ? 3.918 4.191 -1.345 1.00 93.50 163 TRP A C 1
ATOM 1268 O O . TRP A 1 163 ? 3.642 2.993 -1.400 1.00 93.50 163 TRP A O 1
ATOM 1278 N N . GLY A 1 164 ? 4.282 4.770 -0.201 1.00 95.38 164 GLY A N 1
ATOM 1279 C CA . GLY A 1 164 ? 4.444 4.029 1.044 1.00 95.38 164 GLY A CA 1
ATOM 1280 C C . GLY A 1 164 ? 3.154 3.395 1.564 1.00 95.38 164 GLY A C 1
ATOM 1281 O O . GLY A 1 164 ? 3.251 2.409 2.282 1.00 95.38 164 GLY A O 1
ATOM 1282 N N . ALA A 1 165 ? 1.960 3.824 1.136 1.00 97.25 165 ALA A N 1
ATOM 1283 C CA . ALA A 1 165 ? 0.722 3.096 1.436 1.00 97.25 165 ALA A CA 1
ATOM 1284 C C . ALA A 1 165 ? 0.725 1.659 0.864 1.00 97.25 165 ALA A C 1
ATOM 1286 O O . ALA A 1 165 ? -0.001 0.791 1.347 1.00 97.25 165 ALA A O 1
ATOM 1287 N N . GLY A 1 166 ? 1.586 1.372 -0.122 1.00 97.25 166 GLY A N 1
ATOM 1288 C CA . GLY A 1 166 ? 1.814 0.035 -0.676 1.00 97.25 166 GLY A CA 1
ATOM 1289 C C . GLY A 1 166 ? 2.274 -1.009 0.343 1.00 97.25 166 GLY A C 1
ATOM 1290 O O . GLY A 1 166 ? 2.086 -2.202 0.099 1.00 97.25 166 GLY A O 1
ATOM 1291 N N . VAL A 1 167 ? 2.803 -0.592 1.502 1.00 97.25 167 VAL A N 1
ATOM 1292 C CA . VAL A 1 167 ? 3.173 -1.513 2.592 1.00 97.25 167 VAL A CA 1
ATOM 1293 C C . VAL A 1 167 ? 1.979 -2.316 3.111 1.00 97.25 167 VAL A C 1
ATOM 1295 O O . VAL A 1 167 ? 2.180 -3.419 3.603 1.00 97.25 167 VAL A O 1
ATOM 1298 N N . MET A 1 168 ? 0.740 -1.836 2.926 1.00 97.56 168 MET A N 1
ATOM 1299 C CA . MET A 1 168 ? -0.475 -2.584 3.280 1.00 97.56 168 MET A CA 1
ATOM 1300 C C . MET A 1 168 ? -0.574 -3.948 2.589 1.00 97.56 168 MET A C 1
ATOM 1302 O O . MET A 1 168 ? -1.200 -4.862 3.116 1.00 97.56 168 MET A O 1
ATOM 1306 N N . ALA A 1 169 ? 0.039 -4.098 1.412 1.00 97.44 169 ALA A N 1
ATOM 1307 C CA . ALA A 1 169 ? 0.050 -5.357 0.676 1.00 97.44 169 ALA A CA 1
ATOM 1308 C C . ALA A 1 169 ? 1.188 -6.301 1.103 1.00 97.44 169 ALA A C 1
ATOM 1310 O O . ALA A 1 169 ? 1.286 -7.410 0.572 1.00 97.44 169 ALA A O 1
ATOM 1311 N N . TYR A 1 170 ? 2.082 -5.877 2.004 1.00 97.19 170 TYR A N 1
ATOM 1312 C CA . TYR A 1 170 ? 3.197 -6.718 2.432 1.00 97.19 170 TYR A CA 1
ATOM 1313 C C . TYR A 1 170 ? 2.685 -7.873 3.308 1.00 97.19 170 TYR A C 1
ATOM 1315 O O . TYR A 1 170 ? 1.829 -7.647 4.165 1.00 97.19 170 TYR A O 1
ATOM 1323 N N . PRO A 1 171 ? 3.210 -9.107 3.148 1.00 91.75 171 PRO A N 1
ATOM 1324 C CA . PRO A 1 171 ? 2.607 -10.312 3.728 1.00 91.75 171 PRO A CA 1
ATOM 1325 C C . PRO A 1 171 ? 2.423 -10.336 5.251 1.00 91.75 171 PRO A C 1
ATOM 1327 O O . PRO A 1 171 ? 1.657 -11.163 5.732 1.00 91.75 171 PRO A O 1
ATOM 1330 N N . LYS A 1 172 ? 3.158 -9.506 6.001 1.00 93.12 172 LYS A N 1
ATOM 1331 C CA . LYS A 1 172 ? 3.133 -9.466 7.474 1.00 93.12 172 LYS A CA 1
ATOM 1332 C C . LYS A 1 172 ? 2.824 -8.090 8.048 1.00 93.12 172 LYS A C 1
ATOM 1334 O O . LYS A 1 172 ? 2.958 -7.878 9.252 1.00 93.12 172 LYS A O 1
ATOM 1339 N N . PHE A 1 173 ? 2.457 -7.139 7.192 1.00 97.19 173 PHE A N 1
ATOM 1340 C CA . PHE A 1 173 ? 2.302 -5.751 7.603 1.00 97.19 173 PHE A CA 1
ATOM 1341 C C . PHE A 1 173 ? 1.295 -5.598 8.745 1.00 97.19 173 PHE A C 1
ATOM 1343 O O . PHE A 1 173 ? 1.604 -4.957 9.746 1.00 97.19 173 PHE A O 1
ATOM 1350 N N . MET A 1 174 ? 0.118 -6.216 8.615 1.00 97.56 174 MET A N 1
ATOM 1351 C CA . MET A 1 174 ? -0.951 -6.073 9.603 1.00 97.56 174 MET A CA 1
ATOM 1352 C C . MET A 1 174 ? -0.563 -6.683 10.955 1.00 97.56 174 MET A C 1
ATOM 1354 O O . MET A 1 174 ? -0.835 -6.097 12.000 1.00 97.56 174 MET A O 1
ATOM 1358 N N . GLU A 1 175 ? 0.125 -7.827 10.963 1.00 96.62 175 GLU A N 1
ATOM 1359 C CA . GLU A 1 175 ? 0.605 -8.448 12.197 1.00 96.62 175 GLU A CA 1
ATOM 1360 C C . GLU A 1 175 ? 1.735 -7.663 12.858 1.00 96.62 175 GLU A C 1
ATOM 1362 O O . GLU A 1 175 ? 1.740 -7.513 14.079 1.00 96.62 175 GLU A O 1
ATOM 1367 N N . GLU A 1 176 ? 2.684 -7.150 12.075 1.00 96.62 176 GLU A N 1
ATOM 1368 C CA . GLU A 1 176 ? 3.771 -6.314 12.589 1.00 96.62 176 GLU A CA 1
ATOM 1369 C C . GLU A 1 176 ? 3.240 -4.989 13.150 1.00 96.62 176 GLU A C 1
ATOM 1371 O O . GLU A 1 176 ? 3.694 -4.536 14.205 1.00 96.62 176 GLU A O 1
ATOM 1376 N N . ALA A 1 177 ? 2.244 -4.397 12.486 1.00 97.88 177 ALA A N 1
ATOM 1377 C CA . ALA A 1 177 ? 1.513 -3.233 12.968 1.00 97.88 177 ALA A CA 1
ATOM 1378 C C . ALA A 1 177 ? 0.798 -3.527 14.292 1.00 97.88 177 ALA A C 1
ATOM 1380 O O . ALA A 1 177 ? 1.044 -2.831 15.277 1.00 97.88 177 ALA A O 1
ATOM 1381 N N . ALA A 1 178 ? -0.008 -4.593 14.354 1.00 97.69 178 ALA A N 1
ATOM 1382 C CA . ALA A 1 178 ? -0.715 -4.996 15.570 1.00 97.69 178 ALA A CA 1
ATOM 1383 C C . ALA A 1 178 ? 0.248 -5.285 16.728 1.00 97.69 178 ALA A C 1
ATOM 1385 O O . ALA A 1 178 ? -0.011 -4.894 17.864 1.00 97.69 178 ALA A O 1
ATOM 1386 N N . GLN A 1 179 ? 1.389 -5.926 16.455 1.00 96.38 179 GLN A N 1
ATOM 1387 C CA . GLN A 1 179 ? 2.407 -6.197 17.468 1.00 96.38 179 GLN A CA 1
ATOM 1388 C C . GLN A 1 179 ? 3.021 -4.907 18.026 1.00 96.38 179 GLN A C 1
ATOM 1390 O O . GLN A 1 179 ? 3.266 -4.822 19.229 1.00 96.38 179 GLN A O 1
ATOM 1395 N N . LYS A 1 180 ? 3.287 -3.916 17.167 1.00 94.56 180 LYS A N 1
ATOM 1396 C CA . LYS A 1 180 ? 3.841 -2.619 17.581 1.00 94.56 180 LYS A CA 1
ATOM 1397 C C . LYS A 1 180 ? 2.829 -1.755 18.325 1.00 94.56 180 LYS A C 1
ATOM 1399 O O . LYS A 1 180 ? 3.212 -1.074 19.271 1.00 94.56 180 LYS A O 1
ATOM 1404 N N . ILE A 1 181 ? 1.571 -1.783 17.895 1.00 95.44 181 ILE A N 1
ATOM 1405 C CA . ILE A 1 181 ? 0.469 -1.032 18.505 1.00 95.44 181 ILE A CA 1
ATOM 1406 C C . ILE A 1 181 ? 0.021 -1.677 19.824 1.00 95.44 181 ILE A C 1
ATOM 1408 O O . ILE A 1 181 ? -0.326 -0.974 20.767 1.00 95.44 181 ILE A O 1
ATOM 1412 N N . GLY A 1 182 ? 0.087 -3.006 19.918 1.00 95.3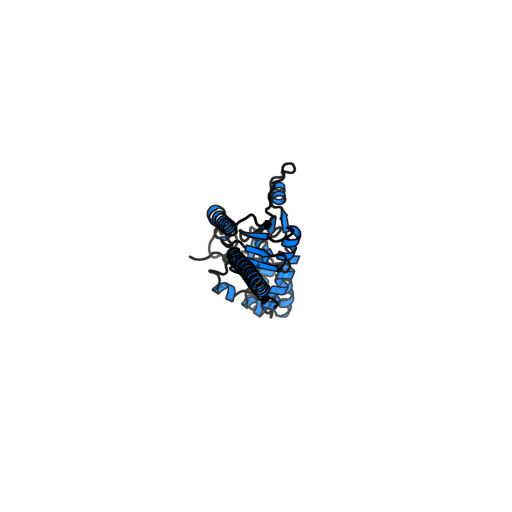8 182 GLY A N 1
ATOM 1413 C CA . GLY A 1 182 ? -0.315 -3.769 21.098 1.00 95.38 182 GLY A CA 1
ATOM 1414 C C . GLY A 1 182 ? -1.761 -4.272 21.067 1.00 95.38 182 GLY A C 1
ATOM 1415 O O . GLY A 1 182 ? -2.297 -4.599 22.125 1.00 95.38 182 GLY A O 1
ATOM 1416 N N . GLY A 1 183 ? -2.393 -4.362 19.893 1.00 96.38 183 GLY A N 1
ATOM 1417 C CA . GLY A 1 183 ? -3.775 -4.823 19.769 1.00 96.38 183 GLY A CA 1
ATOM 1418 C C . GLY A 1 183 ? -4.420 -4.487 18.429 1.00 96.38 183 GLY A C 1
ATOM 1419 O O . GLY A 1 183 ? -3.732 -4.351 17.415 1.00 96.38 183 GLY A O 1
ATOM 1420 N N . ASP A 1 184 ? -5.746 -4.382 18.468 1.00 96.88 184 ASP A N 1
ATOM 1421 C CA . ASP A 1 184 ? -6.588 -3.967 17.349 1.00 96.88 184 ASP A CA 1
ATOM 1422 C C . ASP A 1 184 ? -6.308 -2.498 17.003 1.00 96.88 184 ASP A C 1
ATOM 1424 O O . ASP A 1 184 ? -5.877 -1.703 17.850 1.00 96.88 184 ASP A O 1
ATOM 1428 N N . PHE A 1 185 ? -6.502 -2.130 15.740 1.00 97.69 185 PHE A N 1
ATOM 1429 C CA . PHE A 1 185 ? -6.240 -0.766 15.296 1.00 97.69 185 PHE A CA 1
ATOM 1430 C C . PHE A 1 185 ? -7.097 -0.363 14.106 1.00 97.69 185 PHE A C 1
ATOM 1432 O O . PHE A 1 185 ? -7.474 -1.176 13.260 1.00 97.69 185 PHE A O 1
ATOM 1439 N N . PHE A 1 186 ? -7.326 0.939 13.998 1.00 97.94 186 PHE A N 1
ATOM 1440 C CA . PHE A 1 186 ? -7.826 1.567 12.791 1.00 97.94 186 PHE A CA 1
ATOM 1441 C C . PHE A 1 186 ? -6.677 1.926 11.855 1.00 97.94 186 PHE A C 1
ATOM 1443 O O . PHE A 1 186 ? -5.629 2.405 12.289 1.00 97.94 186 PHE A O 1
ATOM 1450 N N . LEU A 1 187 ? -6.894 1.732 10.558 1.00 98.25 187 LEU A N 1
ATOM 1451 C CA . LEU A 1 187 ? -6.011 2.192 9.496 1.00 98.25 187 LEU A CA 1
ATOM 1452 C C . LEU A 1 187 ? -6.707 3.315 8.730 1.00 98.25 187 LEU A C 1
ATOM 1454 O O . LEU A 1 187 ? -7.804 3.147 8.194 1.00 98.25 187 LEU A O 1
ATOM 1458 N N . LEU A 1 188 ? -6.040 4.461 8.677 1.00 97.69 188 LEU A N 1
ATOM 1459 C CA . LEU A 1 188 ? -6.501 5.695 8.064 1.00 97.69 188 LEU A CA 1
ATOM 1460 C C . LEU A 1 188 ? -5.599 6.005 6.862 1.00 97.69 188 LEU A C 1
ATOM 1462 O O . LEU A 1 188 ? -4.438 6.386 7.042 1.00 97.69 188 LEU A O 1
ATOM 1466 N N . PRO A 1 189 ? -6.089 5.827 5.629 1.00 96.31 189 PRO A N 1
ATOM 1467 C CA . PRO A 1 189 ? -5.357 6.241 4.442 1.00 96.31 189 PRO A CA 1
ATOM 1468 C C . PRO A 1 189 ? -5.165 7.756 4.462 1.00 96.31 189 PRO A C 1
ATOM 1470 O O . PRO A 1 189 ? -6.134 8.502 4.354 1.00 96.31 189 PRO A O 1
ATOM 1473 N N . SER A 1 190 ? -3.918 8.198 4.621 1.00 94.00 190 SER A N 1
ATOM 1474 C CA . SER A 1 190 ? -3.567 9.623 4.589 1.00 94.00 190 SER A CA 1
ATOM 1475 C C . SER A 1 190 ? -3.362 10.078 3.145 1.00 94.00 190 SER A C 1
ATOM 1477 O O . SER A 1 190 ? -3.896 11.093 2.710 1.00 94.00 190 SER A O 1
ATOM 1479 N N . SER A 1 191 ? -2.630 9.279 2.366 1.00 94.56 191 SER A N 1
ATOM 1480 C CA . SER A 1 191 ? -2.413 9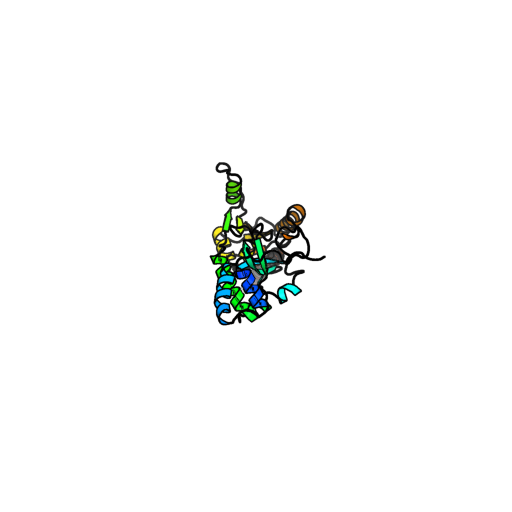.494 0.937 1.00 94.56 191 SER A CA 1
ATOM 1481 C C . SER A 1 191 ? -1.961 8.192 0.267 1.00 94.56 191 SER A C 1
ATOM 1483 O O . SER A 1 191 ? -1.835 7.147 0.906 1.00 94.56 191 SER A O 1
ATOM 1485 N N . VAL A 1 192 ? -1.646 8.232 -1.027 1.00 95.19 192 VAL A N 1
ATOM 1486 C CA . VAL A 1 192 ? -0.935 7.128 -1.693 1.00 95.19 192 VAL A CA 1
ATOM 1487 C C . VAL A 1 192 ? 0.466 6.895 -1.106 1.00 95.19 192 VAL A C 1
ATOM 1489 O O . VAL A 1 192 ? 1.028 5.816 -1.292 1.00 95.19 192 VAL A O 1
ATOM 1492 N N . HIS A 1 193 ? 1.042 7.875 -0.404 1.00 94.94 193 HIS A N 1
ATOM 1493 C CA . HIS A 1 193 ? 2.413 7.853 0.109 1.00 94.94 193 HIS A CA 1
ATOM 1494 C C . HIS A 1 193 ? 2.540 7.261 1.516 1.00 94.94 193 HIS A C 1
ATOM 1496 O O . HIS A 1 193 ? 3.614 6.770 1.858 1.00 94.94 193 HIS A O 1
ATOM 1502 N N . GLU A 1 194 ? 1.462 7.227 2.297 1.00 95.88 194 GLU A N 1
ATOM 1503 C CA . GLU A 1 194 ? 1.487 6.762 3.685 1.00 95.88 194 GLU A CA 1
ATOM 1504 C C . GLU A 1 194 ? 0.091 6.452 4.229 1.00 95.88 194 GLU A C 1
ATOM 1506 O O . GLU A 1 194 ? -0.928 6.964 3.756 1.00 95.88 194 GLU A O 1
ATOM 1511 N N . VAL A 1 195 ? 0.061 5.637 5.280 1.00 97.69 195 VAL A N 1
ATOM 1512 C CA . VAL A 1 195 ? -1.137 5.384 6.080 1.00 97.69 195 VAL A CA 1
ATOM 1513 C C . VAL A 1 195 ? -0.845 5.680 7.544 1.00 97.69 195 VAL A C 1
ATOM 1515 O O . VAL A 1 195 ? 0.284 5.530 8.016 1.00 97.69 195 VAL A O 1
ATOM 1518 N N . LEU A 1 196 ? -1.871 6.110 8.266 1.00 97.75 196 LEU A N 1
ATOM 1519 C CA . LEU A 1 196 ? -1.807 6.316 9.704 1.00 97.75 196 LEU A CA 1
ATOM 1520 C C . LEU A 1 196 ? -2.542 5.181 10.398 1.00 97.75 196 LEU A C 1
ATOM 1522 O O . LEU A 1 196 ? -3.603 4.750 9.954 1.00 97.75 196 LEU A O 1
ATOM 1526 N N . LEU A 1 197 ? -1.972 4.698 11.489 1.00 98.12 197 LEU A N 1
ATOM 1527 C CA . LEU A 1 197 ? -2.563 3.672 12.327 1.00 98.12 197 LEU A CA 1
ATOM 1528 C C . LEU A 1 197 ? -2.934 4.300 13.666 1.00 98.12 197 LEU A C 1
ATOM 1530 O O . LEU A 1 197 ? -2.178 5.106 14.211 1.00 98.12 197 LEU A O 1
ATOM 1534 N N . LEU A 1 198 ? -4.094 3.932 14.187 1.00 96.56 198 LEU A N 1
ATOM 1535 C CA . LEU A 1 198 ? -4.629 4.442 15.440 1.00 96.56 198 LEU A CA 1
ATOM 1536 C C . LEU A 1 198 ? -5.067 3.248 16.295 1.00 96.56 198 LEU A C 1
ATOM 1538 O O . LEU A 1 198 ? -5.909 2.483 15.826 1.00 96.56 198 LEU A O 1
ATOM 1542 N N . PRO A 1 199 ? -4.518 3.055 17.506 1.00 96.00 199 PRO A N 1
ATOM 1543 C CA . PRO A 1 199 ? -4.961 1.986 18.396 1.00 96.00 199 PRO A CA 1
ATOM 1544 C C . PRO A 1 199 ? -6.478 2.048 18.624 1.00 96.00 199 PRO A C 1
ATOM 1546 O O . PRO A 1 199 ? -7.007 3.134 18.866 1.00 96.00 199 PRO A O 1
ATOM 1549 N N . ASP A 1 200 ? -7.166 0.905 18.556 1.00 94.75 200 ASP A N 1
ATOM 1550 C CA . ASP A 1 200 ? -8.582 0.823 18.929 1.00 94.75 200 ASP A CA 1
ATOM 1551 C C . ASP A 1 200 ? -8.699 0.465 20.418 1.00 94.75 200 ASP A C 1
ATOM 1553 O O . ASP A 1 200 ? -8.466 -0.671 20.834 1.00 94.75 200 ASP A O 1
ATOM 1557 N N . ASP A 1 201 ? -9.037 1.458 21.240 1.00 89.75 201 ASP A N 1
ATOM 1558 C CA . ASP A 1 201 ? -9.348 1.291 22.663 1.00 89.75 201 ASP A CA 1
ATOM 1559 C C . ASP A 1 201 ? -10.864 1.198 22.934 1.00 89.75 201 ASP A C 1
ATOM 1561 O O . ASP A 1 201 ? -11.301 1.177 24.090 1.00 89.75 201 ASP A O 1
ATOM 1565 N N . GLY A 1 202 ? -11.674 1.138 21.872 1.00 87.75 202 GLY A N 1
ATOM 1566 C CA . GLY A 1 202 ? -13.131 1.100 21.914 1.00 87.75 202 GLY A CA 1
ATOM 1567 C C . GLY A 1 202 ? -13.795 2.447 22.202 1.00 87.75 202 GLY A C 1
ATOM 1568 O O . GLY A 1 202 ? -15.011 2.482 22.402 1.00 87.75 202 GLY A O 1
ATOM 1569 N N . THR A 1 203 ? -13.041 3.551 22.259 1.00 86.94 203 THR A N 1
ATOM 1570 C CA . THR A 1 203 ? -13.601 4.883 22.554 1.00 86.94 203 THR A CA 1
ATOM 1571 C C . THR A 1 203 ? -14.000 5.662 21.307 1.00 86.94 203 THR A C 1
ATOM 1573 O O . THR A 1 203 ? -14.865 6.538 21.385 1.00 86.94 203 THR A O 1
ATOM 1576 N N . ILE A 1 204 ? -13.394 5.352 20.160 1.00 87.38 204 ILE A N 1
ATOM 1577 C CA . ILE A 1 204 ? -13.585 6.103 18.921 1.00 87.38 204 ILE A CA 1
ATOM 1578 C C . ILE A 1 204 ? -14.657 5.437 18.065 1.00 87.38 204 ILE A C 1
ATOM 1580 O O . ILE A 1 204 ? -14.590 4.256 17.732 1.00 87.38 204 ILE A O 1
ATOM 1584 N N . GLU A 1 205 ? -15.655 6.222 17.668 1.00 86.19 205 GLU A N 1
ATOM 1585 C CA . GLU A 1 205 ? -16.700 5.740 16.775 1.00 86.19 205 GLU A CA 1
ATOM 1586 C C . GLU A 1 205 ? -16.198 5.630 15.327 1.00 86.19 205 GLU A C 1
ATOM 1588 O O . GLU A 1 205 ? -15.634 6.567 14.764 1.00 86.19 205 GLU A O 1
ATOM 1593 N N . ALA A 1 206 ? -16.490 4.496 14.688 1.00 81.69 206 ALA A N 1
ATOM 1594 C CA . ALA A 1 206 ? -16.166 4.216 13.287 1.00 81.69 206 ALA A CA 1
ATOM 1595 C C . ALA A 1 206 ? -16.587 5.332 12.304 1.00 81.69 206 ALA A C 1
ATOM 1597 O O . ALA A 1 206 ? -15.806 5.714 11.431 1.00 81.69 206 ALA A O 1
ATOM 1598 N N . ASP A 1 207 ? -17.804 5.874 12.455 1.00 83.31 207 ASP A N 1
ATOM 1599 C CA . ASP A 1 207 ? -18.354 6.900 11.553 1.00 83.31 207 ASP A CA 1
ATOM 1600 C C . ASP A 1 207 ? -17.510 8.188 11.588 1.00 83.31 207 ASP A C 1
ATOM 1602 O O . ASP A 1 207 ? -17.287 8.818 10.552 1.00 83.31 207 ASP A O 1
ATOM 1606 N N . TYR A 1 208 ? -16.982 8.538 12.766 1.00 91.25 208 TYR A N 1
ATOM 1607 C CA . TYR A 1 208 ? -16.139 9.716 12.953 1.00 91.25 208 TYR A CA 1
ATOM 1608 C C . TYR A 1 208 ? -14.819 9.601 12.181 1.00 91.25 208 TYR A C 1
ATOM 1610 O O . TYR A 1 208 ? -14.382 10.560 11.547 1.00 91.25 208 TYR A O 1
ATOM 1618 N N . LEU A 1 209 ? -14.200 8.416 12.168 1.00 93.56 209 LEU A N 1
ATOM 1619 C CA . LEU A 1 209 ? -12.941 8.191 11.451 1.00 93.56 209 LEU A CA 1
ATOM 1620 C C . LEU A 1 209 ? -13.109 8.322 9.938 1.00 93.56 209 LEU A C 1
ATOM 1622 O O . LEU A 1 209 ? -12.263 8.911 9.265 1.00 93.56 209 LEU A O 1
ATOM 1626 N N . LYS A 1 210 ? -14.218 7.815 9.398 1.00 92.94 210 LYS A N 1
ATOM 1627 C CA . LYS A 1 210 ? -14.529 7.949 7.974 1.00 92.94 210 LYS A CA 1
ATOM 1628 C C . LYS A 1 210 ? -14.753 9.411 7.576 1.00 92.94 210 LYS A C 1
ATOM 1630 O O . LYS A 1 210 ? -14.258 9.857 6.537 1.00 92.94 210 LYS A O 1
ATOM 1635 N N . GLU A 1 211 ? -15.471 10.171 8.402 1.00 95.00 211 GLU A N 1
ATOM 1636 C CA . GLU A 1 211 ? -15.673 11.609 8.194 1.00 95.00 211 GLU A CA 1
ATOM 1637 C C . GLU A 1 211 ? -14.352 12.386 8.275 1.00 95.00 211 GLU A C 1
ATOM 1639 O O . GLU A 1 211 ? -14.103 13.262 7.443 1.00 95.00 211 GLU A O 1
ATOM 1644 N N . LEU A 1 212 ? -13.474 12.021 9.214 1.00 94.44 212 LEU A N 1
ATOM 1645 C CA . LEU A 1 212 ? -12.149 12.616 9.356 1.00 94.44 212 LEU A CA 1
ATOM 1646 C C . LEU A 1 212 ? -11.298 12.402 8.097 1.00 94.44 212 LEU A C 1
ATOM 1648 O O . LEU A 1 212 ? -10.812 13.379 7.527 1.00 94.44 212 LEU A O 1
ATOM 1652 N N . VAL A 1 213 ? -11.176 11.156 7.621 1.00 96.75 213 VAL A N 1
ATOM 1653 C CA . VAL A 1 213 ? -10.432 10.833 6.387 1.00 96.75 213 VAL A CA 1
ATOM 1654 C C . VAL A 1 213 ? -11.009 11.602 5.198 1.00 96.75 213 VAL A C 1
ATOM 1656 O O . VAL A 1 213 ? -10.274 12.240 4.446 1.00 96.75 213 VAL A O 1
ATOM 1659 N N . THR A 1 214 ? -12.337 11.609 5.055 1.00 95.94 214 THR A N 1
ATOM 1660 C CA . THR A 1 214 ? -13.015 12.338 3.973 1.00 95.94 214 THR A CA 1
ATOM 1661 C C . THR A 1 214 ? -12.711 13.835 4.018 1.00 95.94 214 THR A C 1
ATOM 1663 O O . THR A 1 214 ? -12.427 14.440 2.985 1.00 95.94 214 THR A O 1
ATOM 1666 N N . THR A 1 215 ? -12.763 14.442 5.204 1.00 96.69 215 THR A N 1
ATOM 1667 C CA . THR A 1 215 ? -12.522 15.878 5.386 1.00 96.69 215 THR A CA 1
ATOM 1668 C C . THR A 1 215 ? -11.092 16.237 5.002 1.00 96.69 215 THR A C 1
ATOM 1670 O O . THR A 1 215 ? -10.901 17.109 4.156 1.00 96.69 215 THR A O 1
ATOM 1673 N N . VAL A 1 216 ? -10.105 15.514 5.541 1.00 95.38 216 VAL A N 1
ATOM 1674 C CA . VAL A 1 216 ? -8.680 15.740 5.248 1.00 95.38 216 VAL A CA 1
ATOM 1675 C C . VAL A 1 216 ? -8.396 15.568 3.758 1.00 95.38 216 VAL A C 1
ATOM 1677 O O . VAL A 1 216 ? -7.769 16.433 3.148 1.00 95.38 216 VAL A O 1
ATOM 1680 N N . ASN A 1 217 ? -8.931 14.517 3.132 1.00 95.38 217 ASN A N 1
ATOM 1681 C CA . ASN A 1 217 ? -8.781 14.317 1.694 1.00 95.38 217 ASN A CA 1
ATOM 1682 C C . ASN A 1 217 ? -9.315 15.500 0.886 1.00 95.38 217 ASN A C 1
ATOM 1684 O O . ASN A 1 217 ? -8.714 15.892 -0.112 1.00 95.38 217 ASN A O 1
ATOM 1688 N N . MET A 1 218 ? -10.453 16.067 1.286 1.00 95.81 218 MET A N 1
ATOM 1689 C CA . MET A 1 218 ? -11.090 17.151 0.545 1.00 95.81 218 MET A CA 1
ATOM 1690 C C . MET A 1 218 ? -10.402 18.504 0.732 1.00 95.81 218 MET A C 1
ATOM 1692 O O . MET A 1 218 ? -10.460 19.311 -0.201 1.00 95.81 218 MET A O 1
ATOM 1696 N N . THR A 1 219 ? -9.771 18.757 1.882 1.00 94.12 219 THR A N 1
ATOM 1697 C CA . THR A 1 219 ? -9.183 20.067 2.201 1.00 94.12 219 THR A CA 1
ATOM 1698 C C . THR A 1 219 ? -7.666 20.121 2.040 1.00 94.12 219 THR A C 1
ATOM 1700 O O . THR A 1 219 ? -7.172 21.128 1.540 1.00 94.12 219 THR A O 1
ATOM 1703 N N . GLU A 1 220 ? -6.941 19.051 2.383 1.00 94.25 220 GLU A N 1
ATOM 1704 C CA . GLU A 1 220 ? -5.472 19.073 2.498 1.00 94.25 220 GLU A CA 1
ATOM 1705 C C . GLU A 1 220 ? -4.738 18.200 1.472 1.00 94.25 220 GLU A C 1
ATOM 1707 O O . GLU A 1 220 ? -3.563 18.437 1.201 1.00 94.25 220 GLU A O 1
ATOM 1712 N N . VAL A 1 221 ? -5.394 17.194 0.882 1.00 92.62 221 VAL A N 1
ATOM 1713 C CA . VAL A 1 221 ? -4.720 16.220 0.001 1.00 92.62 221 VAL A CA 1
ATOM 1714 C C . VAL A 1 221 ? -4.975 16.541 -1.468 1.00 92.62 221 VAL A C 1
ATOM 1716 O O . VAL A 1 221 ? -6.123 16.744 -1.890 1.00 92.62 221 VAL A O 1
ATOM 1719 N N . ALA A 1 222 ? -3.916 16.550 -2.280 1.00 94.12 222 ALA A N 1
ATOM 1720 C CA . ALA A 1 222 ? -4.026 16.745 -3.722 1.00 94.12 222 ALA A CA 1
ATOM 1721 C C . ALA A 1 222 ? -4.856 15.615 -4.367 1.00 94.12 222 ALA A C 1
ATOM 1723 O O . ALA A 1 222 ? -4.703 14.459 -3.973 1.00 94.12 222 ALA A O 1
ATOM 1724 N N . PRO A 1 223 ? -5.734 15.892 -5.353 1.00 91.81 223 PRO A N 1
ATOM 1725 C CA . PRO A 1 223 ? -6.581 14.870 -5.975 1.00 91.81 223 PRO A CA 1
ATOM 1726 C C . PRO A 1 223 ? -5.846 13.607 -6.442 1.00 91.81 223 PRO A C 1
ATOM 1728 O O . PRO A 1 223 ? -6.377 12.513 -6.296 1.00 91.81 223 PRO A O 1
ATOM 1731 N N . GLU A 1 224 ? -4.633 13.756 -6.968 1.00 89.62 224 GLU A N 1
ATOM 1732 C CA . GLU A 1 224 ? -3.755 12.680 -7.436 1.00 89.62 224 GLU A CA 1
ATOM 1733 C C . GLU A 1 224 ? -3.094 11.848 -6.321 1.00 89.62 224 GLU A C 1
ATOM 1735 O O . GLU A 1 224 ? -2.592 10.758 -6.593 1.00 89.62 224 GLU A O 1
ATOM 1740 N N . GLU A 1 225 ? -3.096 12.341 -5.082 1.00 92.69 225 GLU A N 1
ATOM 1741 C CA . GLU A 1 225 ? -2.532 11.666 -3.907 1.00 92.69 225 GLU A CA 1
ATOM 1742 C C . GLU A 1 225 ? -3.610 11.024 -3.023 1.00 92.69 225 GLU A C 1
ATOM 1744 O O . GLU A 1 225 ? -3.286 10.293 -2.085 1.00 92.69 225 GLU A O 1
ATOM 1749 N N . ARG A 1 226 ? -4.894 11.263 -3.315 1.00 94.31 226 ARG A N 1
ATOM 1750 C CA . ARG A 1 226 ? -6.019 10.695 -2.563 1.00 94.31 226 ARG A CA 1
ATOM 1751 C C . ARG A 1 226 ? -6.166 9.214 -2.875 1.00 94.31 226 ARG A C 1
ATOM 1753 O O . ARG A 1 226 ? -6.340 8.833 -4.029 1.00 94.31 226 ARG A O 1
ATOM 1760 N N . LEU A 1 227 ? -6.169 8.389 -1.830 1.00 93.25 227 LEU A N 1
ATOM 1761 C CA . LEU A 1 227 ? -6.335 6.947 -1.982 1.00 93.25 227 LEU A CA 1
ATOM 1762 C C . LEU A 1 227 ? -7.792 6.500 -1.834 1.00 93.25 227 LEU A C 1
ATOM 1764 O O . LEU A 1 227 ? -8.300 5.811 -2.699 1.00 93.25 227 LEU A O 1
ATOM 1768 N N . THR A 1 228 ? -8.478 6.859 -0.753 1.00 95.06 228 THR A N 1
ATOM 1769 C CA . THR A 1 228 ? -9.891 6.507 -0.516 1.00 95.06 228 THR A CA 1
ATOM 1770 C C . THR A 1 228 ? -10.438 7.359 0.624 1.00 95.06 228 THR A C 1
ATOM 1772 O O . THR A 1 228 ? -9.677 7.857 1.449 1.00 95.06 228 THR A O 1
ATOM 1775 N N . ASN A 1 229 ? -11.760 7.525 0.668 1.00 95.31 229 ASN A N 1
ATOM 1776 C CA . ASN A 1 229 ? -12.470 8.204 1.757 1.00 95.31 229 ASN A CA 1
ATOM 1777 C C . ASN A 1 229 ? -12.930 7.234 2.858 1.00 95.31 229 ASN A C 1
ATOM 1779 O O . ASN A 1 229 ? -13.660 7.629 3.764 1.00 95.31 229 ASN A O 1
ATOM 1783 N N . ASN A 1 230 ? -12.560 5.957 2.757 1.00 95.88 230 ASN A N 1
ATOM 1784 C CA . ASN A 1 230 ? -12.844 4.964 3.781 1.00 95.88 230 ASN A CA 1
ATOM 1785 C C . ASN A 1 230 ? -11.751 4.941 4.854 1.00 95.88 230 ASN A C 1
ATOM 1787 O O . ASN A 1 230 ? -10.587 5.240 4.597 1.00 95.88 230 ASN A O 1
ATOM 1791 N N . ALA A 1 231 ? -12.152 4.535 6.054 1.00 96.69 231 ALA A N 1
ATOM 1792 C CA . ALA A 1 231 ? -11.255 4.065 7.097 1.00 96.69 231 ALA A CA 1
ATOM 1793 C C . ALA A 1 231 ? -11.413 2.546 7.235 1.00 96.69 231 ALA A C 1
ATOM 1795 O O . ALA A 1 231 ? -12.449 1.974 6.866 1.00 96.69 231 ALA A O 1
ATOM 1796 N N . TYR A 1 232 ? -10.401 1.900 7.799 1.00 97.75 232 TYR A N 1
ATOM 1797 C CA . TYR A 1 232 ? -10.373 0.454 7.976 1.00 97.75 232 TYR A CA 1
ATOM 1798 C C . TYR A 1 232 ? -10.090 0.079 9.422 1.00 97.75 232 TYR A C 1
ATOM 1800 O O . TYR A 1 232 ? -9.573 0.885 10.191 1.00 97.75 232 TYR A O 1
ATOM 1808 N N . HIS A 1 233 ? -10.418 -1.154 9.777 1.00 97.31 233 HIS A N 1
ATOM 1809 C CA . HIS A 1 233 ? -10.161 -1.747 11.076 1.00 97.31 233 HIS A CA 1
ATOM 1810 C C . HIS A 1 233 ? -9.459 -3.094 10.892 1.00 97.31 233 HIS A C 1
ATOM 1812 O O . HIS A 1 233 ? -9.812 -3.870 9.998 1.00 97.31 233 HIS A O 1
ATOM 1818 N N . TYR A 1 234 ? -8.474 -3.367 11.741 1.00 97.69 234 TYR A N 1
ATOM 1819 C CA . TYR A 1 234 ? -7.817 -4.660 11.839 1.00 97.69 234 TYR A CA 1
ATOM 1820 C C . TYR A 1 234 ? -8.048 -5.269 13.223 1.00 97.69 234 TYR A C 1
ATOM 1822 O O . TYR A 1 234 ? -7.599 -4.721 14.228 1.00 97.69 234 TYR A O 1
ATOM 1830 N N . ASP A 1 235 ? -8.715 -6.423 13.253 1.00 96.06 235 ASP A N 1
ATOM 1831 C CA . ASP A 1 235 ? -8.844 -7.258 14.449 1.00 96.06 235 ASP A CA 1
ATOM 1832 C C . ASP A 1 235 ? -7.605 -8.153 14.563 1.00 96.06 235 ASP A C 1
ATOM 1834 O O . ASP A 1 235 ? -7.377 -9.037 13.731 1.00 96.06 235 ASP A O 1
ATOM 1838 N N . ALA A 1 236 ? -6.784 -7.930 15.586 1.00 95.62 236 ALA A N 1
ATOM 1839 C CA . ALA A 1 236 ? -5.528 -8.640 15.780 1.00 95.62 236 ALA A CA 1
ATOM 1840 C C . ALA A 1 236 ? -5.723 -10.092 16.237 1.00 95.62 236 ALA A C 1
ATOM 1842 O O . ALA A 1 236 ? -4.825 -10.920 16.045 1.00 95.62 236 ALA A O 1
ATOM 1843 N N . ARG A 1 237 ? -6.872 -10.420 16.842 1.00 93.75 237 ARG A N 1
ATOM 1844 C CA . ARG A 1 237 ? -7.182 -11.770 17.333 1.00 93.75 237 ARG A CA 1
ATOM 1845 C C . ARG A 1 237 ? -7.654 -12.664 16.196 1.00 93.75 237 ARG A C 1
ATOM 1847 O O . ARG A 1 237 ? -7.101 -13.746 16.006 1.00 93.75 237 ARG A O 1
ATOM 1854 N N . GLU A 1 238 ? -8.629 -12.191 15.430 1.00 94.44 238 GLU A N 1
ATOM 1855 C CA . GLU A 1 238 ? -9.221 -12.908 14.298 1.00 94.44 238 GLU A CA 1
ATOM 1856 C C . GLU A 1 238 ? -8.416 -12.714 13.001 1.00 94.44 238 GLU A C 1
ATOM 1858 O O . GLU A 1 238 ? -8.593 -13.467 12.043 1.00 94.44 238 GLU A O 1
ATOM 1863 N N . ARG A 1 239 ? -7.484 -11.748 12.981 1.00 95.75 239 ARG A N 1
ATOM 1864 C CA . ARG A 1 239 ? -6.641 -11.370 11.829 1.00 95.75 239 ARG A CA 1
ATOM 1865 C C . ARG A 1 239 ? -7.484 -10.947 10.627 1.00 95.75 239 ARG A C 1
ATOM 1867 O O . ARG A 1 239 ? -7.215 -11.332 9.489 1.00 95.75 239 ARG A O 1
ATOM 1874 N N . VAL A 1 240 ? -8.520 -10.158 10.901 1.00 95.56 240 VAL A N 1
ATOM 1875 C CA . VAL A 1 240 ? -9.482 -9.674 9.906 1.00 95.56 240 VAL A CA 1
ATOM 1876 C C . VAL A 1 240 ? -9.227 -8.199 9.634 1.00 95.56 240 VAL A C 1
ATOM 1878 O O . VAL A 1 240 ? -9.273 -7.385 10.551 1.00 95.56 240 VAL A O 1
ATOM 1881 N N . PHE A 1 241 ? -8.980 -7.866 8.367 1.00 97.00 241 PHE A N 1
ATOM 1882 C CA . PHE A 1 241 ? -8.897 -6.494 7.871 1.00 97.00 241 PHE A CA 1
ATOM 1883 C C . PHE A 1 241 ? -10.174 -6.141 7.110 1.00 97.00 241 PHE A C 1
ATOM 1885 O O . PHE A 1 241 ? -10.520 -6.831 6.149 1.00 97.00 241 PHE A O 1
ATOM 1892 N N . ASP A 1 242 ? -10.857 -5.077 7.524 1.00 96.19 242 ASP A N 1
ATOM 1893 C CA . ASP A 1 242 ? -12.146 -4.692 6.952 1.00 96.19 242 ASP A CA 1
ATOM 1894 C C . ASP A 1 242 ? -12.374 -3.178 6.953 1.00 96.19 242 ASP A C 1
ATOM 1896 O O . ASP A 1 242 ? -11.672 -2.416 7.611 1.00 96.19 242 ASP A O 1
ATOM 1900 N N . THR A 1 243 ? -13.393 -2.731 6.229 1.00 95.69 243 THR A N 1
ATOM 1901 C CA . THR A 1 243 ? -13.906 -1.363 6.325 1.00 95.69 243 THR A CA 1
ATOM 1902 C C . THR A 1 243 ? -14.524 -1.116 7.700 1.00 95.69 243 THR A C 1
ATOM 1904 O O . THR A 1 243 ? -15.167 -1.998 8.278 1.00 95.69 243 THR A O 1
ATOM 1907 N N . VAL A 1 244 ? -14.398 0.112 8.214 1.00 93.12 244 VAL A N 1
ATOM 1908 C CA . VAL A 1 244 ? -15.035 0.483 9.492 1.00 93.12 244 VAL A CA 1
ATOM 1909 C C . VAL A 1 244 ? -16.564 0.352 9.452 1.00 93.12 244 VAL A C 1
ATOM 1911 O O . VAL A 1 244 ? -17.176 0.040 10.474 1.00 93.12 244 VAL A O 1
ATOM 1914 N N . ASP A 1 245 ? -17.181 0.525 8.276 1.00 91.44 245 ASP A N 1
ATOM 1915 C CA . ASP A 1 245 ? -18.626 0.355 8.080 1.00 91.44 245 ASP A CA 1
ATOM 1916 C C . ASP A 1 245 ? -19.051 -1.098 8.325 1.00 91.44 245 ASP A C 1
ATOM 1918 O O . ASP A 1 245 ? -19.945 -1.356 9.134 1.00 91.44 245 ASP A O 1
ATOM 1922 N N . HIS A 1 246 ? -18.383 -2.056 7.672 1.00 91.19 246 HIS A N 1
ATOM 1923 C CA . HIS A 1 246 ? -18.695 -3.474 7.844 1.00 91.19 246 HIS A CA 1
ATOM 1924 C C . HIS A 1 246 ? -18.367 -3.955 9.263 1.00 91.19 246 HIS A C 1
ATOM 1926 O O . HIS A 1 246 ? -19.194 -4.612 9.897 1.00 91.19 246 HIS A O 1
ATOM 1932 N N . TYR A 1 247 ? -17.221 -3.542 9.815 1.00 87.56 247 TYR A N 1
ATOM 1933 C CA . TYR A 1 247 ? -16.868 -3.815 11.211 1.00 87.56 247 TYR A CA 1
ATOM 1934 C C . TYR A 1 247 ? -17.980 -3.375 12.177 1.00 87.56 247 TYR A C 1
ATOM 1936 O O . TYR A 1 247 ? -18.429 -4.148 13.027 1.00 87.56 247 TYR A O 1
ATOM 1944 N N . ARG A 1 248 ? -18.502 -2.156 12.008 1.00 86.31 248 ARG A N 1
ATOM 1945 C CA . ARG A 1 248 ? -19.601 -1.633 12.827 1.00 86.31 248 ARG A CA 1
ATOM 1946 C C . ARG A 1 248 ? -20.886 -2.445 12.673 1.00 86.31 248 ARG A C 1
ATOM 1948 O O . ARG A 1 248 ? -21.599 -2.659 13.658 1.00 86.31 248 ARG A O 1
ATOM 1955 N N . GLU A 1 249 ? -21.229 -2.854 11.455 1.00 87.56 249 GLU A N 1
ATOM 1956 C CA . GLU A 1 249 ? -22.397 -3.702 11.212 1.00 87.56 249 GLU A CA 1
ATOM 1957 C C . GLU A 1 249 ? -22.286 -5.041 11.947 1.00 87.56 249 GLU A C 1
ATOM 1959 O O . GLU A 1 249 ? -23.256 -5.471 12.578 1.00 87.56 249 GLU A O 1
ATOM 1964 N N . GLU A 1 250 ? -21.107 -5.659 11.947 1.00 85.38 250 GLU A N 1
ATOM 1965 C CA . GLU A 1 250 ? -20.850 -6.901 12.679 1.00 85.38 250 GLU A CA 1
ATOM 1966 C C . GLU A 1 250 ? -20.933 -6.707 14.202 1.00 85.38 250 GLU A C 1
ATOM 1968 O O . GLU A 1 250 ? -21.596 -7.492 14.887 1.00 85.38 250 GLU A O 1
ATOM 1973 N N . GLN A 1 251 ? -20.398 -5.607 14.742 1.00 81.25 251 GLN A N 1
ATOM 1974 C CA . GLN A 1 251 ? -20.538 -5.267 16.168 1.00 81.25 251 GLN A CA 1
ATOM 1975 C C . GLN A 1 251 ? -22.011 -5.093 16.585 1.00 81.25 251 GLN A C 1
ATOM 1977 O O . GLN A 1 251 ? -22.457 -5.584 17.632 1.00 81.25 251 GLN A O 1
ATOM 1982 N N . LYS A 1 252 ? -22.824 -4.443 15.742 1.00 83.88 252 LYS A N 1
ATOM 1983 C CA . LYS A 1 252 ? -24.275 -4.312 15.965 1.00 83.88 252 LYS A CA 1
ATOM 1984 C C . LYS A 1 252 ? -24.979 -5.669 15.930 1.00 83.88 252 LYS A C 1
ATOM 1986 O O . LYS A 1 252 ? -25.807 -5.942 16.796 1.00 83.88 252 LYS A O 1
ATOM 1991 N N . LYS A 1 253 ? -24.648 -6.545 14.978 1.00 83.81 253 LYS A N 1
ATOM 1992 C CA . LYS A 1 253 ? -25.224 -7.900 14.923 1.00 83.81 253 LYS A CA 1
ATOM 1993 C C . LYS A 1 253 ? -24.864 -8.699 16.175 1.00 83.81 253 LYS A C 1
ATOM 1995 O O . LYS A 1 253 ? -25.747 -9.308 16.778 1.00 83.81 253 LYS A O 1
ATOM 2000 N N . HIS A 1 254 ? -23.603 -8.656 16.604 1.00 82.25 254 HIS A N 1
ATOM 2001 C CA . HIS A 1 254 ? -23.137 -9.405 17.770 1.00 82.25 254 HIS A CA 1
ATOM 2002 C C . HIS A 1 254 ? -23.776 -8.912 19.077 1.00 82.25 254 HIS A C 1
ATOM 2004 O O . HIS A 1 254 ? -24.236 -9.720 19.885 1.00 82.25 254 HIS A O 1
ATOM 2010 N N . SER A 1 255 ? -23.888 -7.593 19.264 1.00 79.56 255 SER A N 1
ATOM 2011 C CA . SER A 1 255 ? -24.578 -7.013 20.428 1.00 79.56 255 SER A CA 1
ATOM 2012 C C . SER A 1 255 ? -26.064 -7.386 20.476 1.00 79.56 255 SER A C 1
ATOM 2014 O O . SER A 1 255 ? -26.551 -7.799 21.529 1.00 79.56 255 SER A O 1
ATOM 2016 N N . VAL A 1 256 ? -26.775 -7.338 19.343 1.00 82.31 256 VAL A N 1
ATOM 2017 C CA . VAL A 1 256 ? -28.184 -7.764 19.260 1.00 82.31 256 VAL A CA 1
ATOM 2018 C C . VAL A 1 256 ? -28.333 -9.251 19.588 1.00 82.31 256 VAL A C 1
ATOM 2020 O O . VAL A 1 256 ? -29.198 -9.618 20.383 1.00 82.31 256 VAL A O 1
ATOM 2023 N N . LEU A 1 257 ? -27.478 -10.113 19.030 1.00 83.31 257 LEU A N 1
ATOM 2024 C CA . LEU A 1 257 ? -27.497 -11.552 19.311 1.00 83.31 257 LEU A CA 1
ATOM 2025 C C . LEU A 1 257 ? -27.241 -11.855 20.791 1.00 83.31 257 LEU A C 1
ATOM 2027 O O . LEU A 1 257 ? -27.922 -12.704 21.366 1.00 83.31 257 LEU A O 1
ATOM 2031 N N . LYS A 1 258 ? -26.311 -11.132 21.424 1.00 82.31 258 LYS A N 1
ATOM 2032 C CA . LYS A 1 258 ? -26.016 -11.275 22.852 1.00 82.31 258 LYS A CA 1
ATOM 2033 C C . LYS A 1 258 ? -27.216 -10.896 23.723 1.00 82.31 258 LYS A C 1
ATOM 2035 O O . LYS A 1 258 ? -27.583 -11.660 24.612 1.00 82.31 258 LYS A O 1
ATOM 2040 N N . VAL A 1 259 ? -27.877 -9.775 23.422 1.00 84.69 259 VAL A N 1
ATOM 2041 C CA . VAL A 1 259 ? -29.095 -9.342 24.132 1.00 84.69 259 VAL A CA 1
ATOM 2042 C C . VAL A 1 259 ? -30.227 -10.364 23.974 1.00 84.69 259 VAL A C 1
ATOM 2044 O O . VAL A 1 259 ? -30.937 -10.657 24.940 1.00 84.69 259 VAL A O 1
ATOM 2047 N N . LEU A 1 260 ? -30.395 -10.943 22.781 1.00 85.56 260 LEU A N 1
ATOM 2048 C CA . LEU A 1 260 ? -31.405 -11.977 22.534 1.00 85.56 260 LEU A CA 1
ATOM 2049 C C . LEU A 1 260 ? -31.122 -13.268 23.319 1.00 85.56 260 LEU A C 1
ATOM 2051 O O . LEU A 1 260 ? -32.051 -13.849 23.882 1.00 85.56 260 LEU A O 1
ATOM 2055 N N . ASP A 1 261 ? -29.863 -13.706 23.397 1.00 85.81 261 ASP A N 1
ATOM 2056 C CA . ASP A 1 261 ? -29.468 -14.898 24.159 1.00 85.81 261 ASP A CA 1
ATOM 2057 C C . ASP A 1 261 ? -29.630 -14.698 25.677 1.00 85.81 261 ASP A C 1
ATOM 2059 O O . ASP A 1 261 ? -30.167 -15.563 26.374 1.00 85.81 261 ASP A O 1
ATOM 2063 N N . GLU A 1 262 ? -29.252 -13.526 26.195 1.00 87.75 262 GLU A N 1
ATOM 2064 C CA . GLU A 1 262 ? -29.476 -13.151 27.597 1.00 87.75 262 GLU A CA 1
ATOM 2065 C C . GLU A 1 262 ? -30.974 -13.111 27.940 1.00 87.75 262 GLU A C 1
ATOM 2067 O O . GLU A 1 262 ? -31.393 -13.673 28.957 1.00 87.75 262 GLU A O 1
ATOM 2072 N N . SER A 1 263 ? -31.797 -12.538 27.055 1.00 85.25 263 SER A N 1
ATOM 2073 C CA . SER A 1 263 ? -33.258 -12.487 27.216 1.00 85.25 263 SER A CA 1
ATOM 2074 C C . SER A 1 263 ? -33.884 -13.885 27.204 1.00 85.25 263 SER A C 1
ATOM 2076 O O . SER A 1 263 ? -34.741 -14.200 28.034 1.00 85.25 263 SER A O 1
ATOM 2078 N N . ARG A 1 264 ? -33.423 -14.768 26.308 1.00 88.38 264 ARG A N 1
ATOM 2079 C CA . ARG A 1 264 ? -33.877 -16.161 26.250 1.00 88.38 264 ARG A CA 1
ATOM 2080 C C . ARG A 1 264 ? -33.536 -16.910 27.538 1.00 88.38 264 ARG A C 1
ATOM 2082 O O . ARG A 1 264 ? -34.424 -17.515 28.139 1.00 88.38 264 ARG A O 1
ATOM 2089 N N . LYS A 1 265 ? -32.287 -16.822 28.005 1.00 86.50 265 LYS A N 1
ATOM 2090 C CA . LYS A 1 265 ? -31.839 -17.456 29.258 1.00 86.50 265 LYS A CA 1
ATOM 2091 C C . LYS A 1 265 ? -32.610 -16.949 30.480 1.00 86.50 265 LYS A C 1
ATOM 2093 O O . LYS A 1 265 ? -32.867 -17.729 31.398 1.00 86.50 265 LYS A O 1
ATOM 2098 N N . ALA A 1 266 ? -32.993 -15.671 30.503 1.00 81.69 266 ALA A N 1
ATOM 2099 C CA . ALA A 1 266 ? -33.847 -15.114 31.551 1.00 81.69 266 ALA A CA 1
ATOM 2100 C C . ALA A 1 266 ? -35.254 -15.740 31.529 1.00 81.69 266 ALA A C 1
ATOM 2102 O O . ALA A 1 266 ? -35.721 -16.217 32.564 1.00 81.69 266 ALA A O 1
ATOM 2103 N N . SER A 1 267 ? -35.878 -15.843 30.349 1.00 77.62 267 SER A N 1
ATOM 2104 C CA . SER A 1 267 ? -37.211 -16.450 30.198 1.00 77.62 267 SER A CA 1
ATOM 2105 C C . SER A 1 267 ? -37.251 -17.947 30.554 1.00 77.62 267 SER A C 1
ATOM 2107 O O . SER A 1 267 ? -38.202 -18.421 31.174 1.00 77.62 267 SER A O 1
ATOM 2109 N N . GLU A 1 268 ? -36.194 -18.702 30.232 1.00 81.44 268 GLU A N 1
ATOM 2110 C CA . GLU A 1 268 ? -36.076 -20.124 30.587 1.00 81.44 268 GLU A CA 1
ATOM 2111 C C . GLU A 1 268 ? -35.921 -20.317 32.108 1.00 81.44 268 GLU A C 1
ATOM 2113 O O . GLU A 1 268 ? -36.501 -21.243 32.683 1.00 81.44 268 GLU A O 1
ATOM 2118 N N . LYS A 1 269 ? -35.204 -19.411 32.791 1.00 74.12 269 LYS A N 1
ATOM 2119 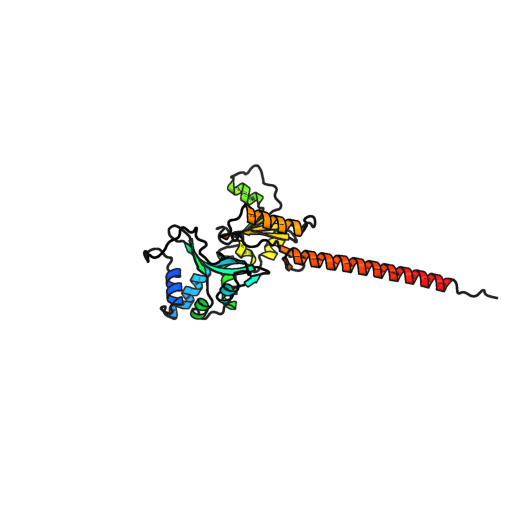C CA . LYS A 1 269 ? -35.106 -19.414 34.259 1.00 74.12 269 LYS A CA 1
ATOM 2120 C C . LYS A 1 269 ? -36.443 -19.098 34.924 1.00 74.12 269 LYS A C 1
ATOM 2122 O O . LYS A 1 269 ? -36.818 -19.834 35.837 1.00 74.12 269 LYS A O 1
ATOM 2127 N N . GLU A 1 270 ? -37.157 -18.065 34.473 1.00 70.88 270 GLU A N 1
ATOM 2128 C CA . GLU A 1 270 ? -38.474 -17.695 35.019 1.00 70.88 270 GLU A CA 1
ATOM 2129 C C . GLU A 1 270 ? -39.494 -18.832 34.884 1.00 70.88 270 GLU A C 1
ATOM 2131 O O . GLU A 1 270 ? -40.161 -19.174 35.862 1.00 70.88 270 GLU A O 1
ATOM 2136 N N . ASN A 1 271 ? -39.544 -19.496 33.725 1.00 70.00 271 ASN A N 1
ATOM 2137 C CA . ASN A 1 271 ? -40.422 -20.650 33.525 1.00 70.00 271 ASN A CA 1
ATOM 2138 C C . ASN A 1 271 ? -40.049 -21.836 34.432 1.00 70.00 271 ASN A C 1
ATOM 2140 O O . ASN A 1 271 ? -40.935 -22.465 35.006 1.00 70.00 271 ASN A O 1
ATOM 2144 N N . SER A 1 272 ? -38.754 -22.107 34.651 1.00 65.31 272 SER A N 1
ATOM 2145 C CA . SER A 1 272 ? -38.338 -23.195 35.555 1.00 65.31 272 SER A CA 1
ATOM 2146 C C . SER A 1 272 ? -38.695 -22.928 37.026 1.00 65.31 272 SER A C 1
ATOM 2148 O O . SER A 1 272 ? -39.031 -23.858 37.764 1.00 65.31 272 SER A O 1
ATOM 2150 N N . VAL A 1 273 ? -38.665 -21.659 37.456 1.00 62.59 273 VAL A N 1
ATOM 2151 C CA . VAL A 1 273 ? -39.083 -21.242 38.803 1.00 62.59 273 VAL A CA 1
ATOM 2152 C C . VAL A 1 273 ? -40.602 -21.362 38.935 1.00 62.59 273 VAL A C 1
ATOM 2154 O O . VAL A 1 273 ? -41.094 -21.878 39.937 1.00 62.59 273 VAL A O 1
ATOM 2157 N N . HIS A 1 274 ? -41.357 -20.966 37.908 1.00 59.53 274 HIS A N 1
ATOM 2158 C CA . HIS A 1 274 ? -42.812 -21.092 37.922 1.00 59.53 274 HIS A CA 1
ATOM 2159 C C . HIS A 1 274 ? -43.278 -22.560 37.994 1.00 59.53 274 HIS A C 1
ATOM 2161 O O . HIS A 1 274 ? -44.173 -22.879 38.789 1.00 59.53 274 HIS A O 1
ATOM 2167 N N . ASP A 1 275 ? -42.636 -23.463 37.248 1.00 59.50 275 ASP A N 1
ATOM 2168 C CA . ASP A 1 275 ? -42.949 -24.898 37.251 1.00 59.50 275 ASP A CA 1
ATOM 2169 C C . ASP A 1 275 ? -42.598 -25.582 38.584 1.00 59.50 275 ASP A C 1
ATOM 2171 O O . ASP A 1 275 ? -43.358 -26.413 39.097 1.00 59.50 275 ASP A O 1
ATOM 2175 N N . SER A 1 276 ? -41.480 -25.202 39.208 1.00 59.75 276 SER A N 1
ATOM 2176 C CA . SER A 1 276 ? -41.077 -25.756 40.508 1.00 59.75 276 SER A CA 1
ATOM 2177 C C . SER A 1 276 ? -41.981 -25.284 41.659 1.00 59.75 276 SER A C 1
ATOM 2179 O O . SER A 1 276 ? -42.313 -26.091 42.540 1.00 59.75 276 SER A O 1
ATOM 2181 N N . PHE A 1 277 ? -42.497 -24.049 41.603 1.00 54.91 277 PHE A N 1
ATOM 2182 C CA . PHE A 1 277 ? -43.542 -23.569 42.517 1.00 54.91 277 PHE A CA 1
ATOM 2183 C C . PHE A 1 277 ? -44.862 -24.334 42.347 1.00 54.91 277 PHE A C 1
ATOM 2185 O O . PHE A 1 277 ? -45.478 -24.718 43.342 1.00 54.91 277 PHE A O 1
ATOM 2192 N N . HIS A 1 278 ? -45.288 -24.630 41.115 1.00 57.81 278 HIS A N 1
ATOM 2193 C CA . HIS A 1 278 ? -46.531 -25.374 40.885 1.00 57.81 278 HIS A CA 1
ATOM 2194 C C . HIS A 1 278 ? -46.455 -26.856 41.279 1.00 57.81 278 HIS A C 1
ATOM 2196 O O . HIS A 1 278 ? -47.467 -27.417 41.713 1.00 57.81 278 HIS A O 1
ATOM 2202 N N . SER A 1 279 ? -45.280 -27.489 41.200 1.00 57.19 279 SER A N 1
ATOM 2203 C CA . SER A 1 279 ? -45.107 -28.877 41.659 1.00 57.19 279 SER A CA 1
ATOM 2204 C C . SER A 1 279 ? -45.148 -29.019 43.191 1.00 57.19 279 SER A C 1
ATOM 2206 O O . SER A 1 279 ? -45.652 -30.018 43.704 1.00 57.19 279 SER A O 1
ATOM 2208 N N . SER A 1 280 ? -44.711 -27.990 43.928 1.00 56.22 280 SER A N 1
ATOM 2209 C CA . SER A 1 280 ? -44.589 -28.015 45.396 1.00 56.22 280 SER A CA 1
ATOM 2210 C C . SER A 1 280 ? -45.930 -27.885 46.139 1.00 56.22 280 SER A C 1
ATOM 2212 O O . SER A 1 280 ? -46.025 -28.257 47.305 1.00 56.22 280 SER A O 1
ATOM 2214 N N . PHE A 1 281 ? -46.988 -27.410 45.470 1.00 56.56 281 PHE A N 1
ATOM 2215 C CA . PHE A 1 281 ? -48.334 -27.253 46.048 1.00 56.56 281 PHE A CA 1
ATOM 2216 C C . PHE A 1 281 ? -49.313 -28.389 45.695 1.00 56.56 281 PHE A C 1
ATOM 2218 O O . PHE A 1 281 ? -50.477 -28.345 46.089 1.00 56.56 281 PHE A O 1
ATOM 2225 N N . ARG A 1 282 ? -48.865 -29.437 44.986 1.00 52.81 282 ARG A N 1
ATOM 2226 C CA . ARG A 1 282 ? -49.667 -30.638 44.676 1.00 52.81 282 ARG A CA 1
ATOM 2227 C C . ARG A 1 282 ? -49.384 -31.818 45.615 1.00 52.81 282 ARG A C 1
ATOM 2229 O O . ARG A 1 282 ? -49.408 -32.965 45.176 1.00 52.81 282 ARG A O 1
ATOM 2236 N N . GLN A 1 283 ? -49.141 -31.582 46.904 1.00 56.31 283 GLN A N 1
ATOM 2237 C CA . GLN A 1 283 ? -49.286 -32.665 47.881 1.00 56.31 283 GLN A CA 1
ATOM 2238 C C . GLN A 1 283 ? -50.726 -32.669 48.410 1.00 56.31 283 GLN A C 1
ATOM 2240 O O . GLN A 1 283 ? -51.134 -31.695 49.045 1.00 56.31 283 GLN A O 1
ATOM 2245 N N . PRO A 1 284 ? -51.533 -33.710 48.119 1.00 56.97 284 PRO A N 1
ATOM 2246 C CA . PRO A 1 284 ? -52.860 -33.819 48.704 1.00 56.97 284 PRO A CA 1
ATOM 2247 C C . PRO A 1 284 ? -52.733 -34.015 50.223 1.00 56.97 284 PRO A C 1
ATOM 2249 O O . PRO A 1 284 ? -51.786 -34.668 50.672 1.00 56.97 284 PRO A O 1
ATOM 2252 N N . PRO A 1 285 ? -53.660 -33.465 51.025 1.00 51.28 285 PRO A N 1
ATOM 2253 C CA . PRO A 1 285 ? -53.615 -33.616 52.471 1.00 51.28 285 PRO A CA 1
ATOM 2254 C C . PRO A 1 285 ? -53.738 -35.099 52.836 1.00 51.28 285 PRO A C 1
ATOM 2256 O O . PRO A 1 285 ? -54.654 -35.786 52.383 1.00 51.28 285 PRO A O 1
ATOM 2259 N N . SER A 1 286 ? -52.792 -35.591 53.635 1.00 56.53 286 SER A N 1
ATOM 2260 C CA . SER A 1 286 ? -52.825 -36.934 54.209 1.00 56.53 286 SER A CA 1
ATOM 2261 C C . SER A 1 286 ? -53.999 -37.049 55.185 1.00 56.53 286 SER A C 1
ATOM 2263 O O . SER A 1 286 ? -54.054 -36.288 56.154 1.00 56.53 286 SER A O 1
ATOM 2265 N N . LEU A 1 287 ? -54.918 -37.977 54.901 1.00 53.66 287 LEU A N 1
ATOM 2266 C CA . LEU A 1 287 ? -55.961 -38.453 55.818 1.00 53.66 287 LEU A CA 1
ATOM 2267 C C . LEU A 1 287 ? -55.390 -39.457 56.823 1.00 53.66 287 LEU A C 1
ATOM 2269 O O . LEU A 1 287 ? -54.516 -40.254 56.410 1.00 53.66 287 LEU A O 1
#

Secondary structure (DSSP, 8-state):
----TTS-SS-----------TTSS-HHHHHHHHHHHT-S-GGGHHHHHHHHHTTEEEEEEESTTTHHHHTTS-EEEETTEEEEEEEEEE-SSSEEEEE--HHHHHHTT--HHHHHHHHHHHHHHHS--EEEEHHHHHHHHHT-SSS------EEEE-TT-SSGGGGGGSTTHHHHHHHHHTS-EEEEE--SSEEEEEE--S-S-HHHHHHHHHHHHHHTS-GGG---S--EEEETTTTEEEEHHHHHHHHHHHHHHHHHHHHHHHHHHHHHHHHHHHHHT--PPP-

pLDDT: mean 84.41, std 17.84, range [27.42, 98.44]

Organism: NCBI:txid2606636

Sequence (287 aa):
MSNSDFSSGAGAQRSQGEFRDDRNMDSIMKELFEIAKGEMTDRSIPDVYNRMLNKVRVQMVTRDGNAERLAEVPHIDMLDMAAVFRVVVPGDESTVSTAVTNSLLRRFNVTPEKFRQDALLAAETNNPVRIEGLGNVLSGLENREDDPYDSPLVFAGTRDQMWGAGVMAYPKFMEEAAQKIGGDFFLLPSSVHEVLLLPDDGTIEADYLKELVTTVNMTEVAPEERLTNNAYHYDARERVFDTVDHYREEQKKHSVLKVLDESRKASEKENSVHDSFHSSFRQPPSL

Radius of gyration: 27.13 Å; chains: 1; bounding box: 78×58×86 Å